Protein AF-M2P837-F1 (afdb_monomer)

Radius of gyration: 33.9 Å; Cα contacts (8 Å, |Δi|>4): 375; chains: 1; bounding box: 44×37×122 Å

pLDDT: mean 87.82, std 11.4, range [35.84, 97.88]

Foldseek 3Di:
DDPDDDPVRVVVVVVVVVVVVVVVVVVPPPPPPPDPPDFDKDKFFPFFFDFFWKDKDKDFPVRFDPDWDKDKDKDAAQHAGPRDGANHIDIAIDTDGRHHFDQPQDFPNHGFGMKMKMKTKIFIFMWMAGPVVRDIGTDTPPIHIDMDIWGWDADPVRQWIWTQAPVHNHIDIDGPVLVNVLSGDPVSVCVPRVD

Solvent-accessible surface area (backbone atoms only — not comparable to full-atom values): 11082 Å² total; per-residue (Å²): 135,85,82,76,75,52,75,68,57,52,52,50,53,52,54,50,50,52,54,49,51,54,52,52,51,61,70,66,53,73,81,76,71,75,77,77,74,77,82,52,73,44,81,44,84,75,42,76,73,35,80,65,50,32,39,57,51,81,27,29,77,89,72,36,36,92,56,76,40,80,46,73,53,73,46,51,52,64,41,75,45,100,89,41,54,28,64,54,65,46,77,47,72,32,79,44,62,56,51,40,48,53,90,83,45,60,48,91,90,36,70,26,62,28,18,37,38,28,34,36,33,32,22,25,37,30,39,41,29,36,68,85,81,66,48,76,39,36,47,74,42,85,64,44,58,48,73,46,82,44,48,23,36,66,43,98,84,61,56,33,29,42,31,58,40,67,82,42,94,52,69,42,83,42,48,34,68,56,51,64,48,21,29,38,32,60,68,49,28,44,76,72,49,50,110

Nearest PDB structures (foldseek):
  4ce4-assembly1_i  TM=2.161E-01  e=2.940E+00  Sus scrofa domesticus
  6vfe-assembly1_C  TM=1.550E-01  e=5.007E+00  Homo sapiens
  7o9m-assembly1_d  TM=2.121E-01  e=8.529E+00  Homo sapiens
  7ods-assembly1_d  TM=1.796E-01  e=7.668E+00  Homo sapiens

Structure (mmCIF, N/CA/C/O backbone):
data_AF-M2P837-F1
#
_entry.id   AF-M2P837-F1
#
loop_
_atom_site.group_PDB
_atom_site.id
_atom_site.type_symbol
_atom_site.label_atom_id
_atom_site.label_alt_id
_atom_site.label_comp_id
_atom_site.label_asym_id
_atom_site.label_entity_id
_atom_site.label_seq_id
_atom_site.pdbx_PDB_ins_code
_atom_site.Cartn_x
_atom_site.Cartn_y
_atom_site.Cartn_z
_atom_site.occupancy
_atom_site.B_iso_or_equiv
_atom_site.auth_seq_id
_atom_site.auth_comp_id
_atom_site.auth_asym_id
_atom_site.auth_atom_id
_atom_site.pdbx_PDB_model_num
ATOM 1 N N . MET A 1 1 ? 1.473 16.848 94.994 1.00 35.84 1 MET A N 1
ATOM 2 C CA . MET A 1 1 ? 0.466 17.909 94.777 1.00 35.84 1 MET A CA 1
ATOM 3 C C . MET A 1 1 ? -0.361 17.507 93.559 1.00 35.84 1 MET A C 1
ATOM 5 O O . MET A 1 1 ? 0.135 17.606 92.448 1.00 35.84 1 MET A O 1
ATOM 9 N N . ASN A 1 2 ? -1.553 16.931 93.755 1.00 45.62 2 ASN A N 1
ATOM 10 C CA . ASN A 1 2 ? -2.394 16.460 92.646 1.00 45.62 2 ASN A CA 1
ATOM 11 C C . ASN A 1 2 ? -3.159 17.649 92.058 1.00 45.62 2 ASN A C 1
ATOM 13 O O . ASN A 1 2 ? -4.152 18.092 92.633 1.00 45.62 2 ASN A O 1
ATOM 17 N N . MET A 1 3 ? -2.685 18.184 90.931 1.00 52.88 3 MET A N 1
ATOM 18 C CA . MET A 1 3 ? -3.432 19.170 90.149 1.00 52.88 3 MET A CA 1
ATOM 19 C C . MET A 1 3 ? -4.714 18.514 89.625 1.00 52.88 3 MET A C 1
ATOM 21 O O . MET A 1 3 ? -4.680 17.700 88.706 1.00 52.88 3 MET A O 1
ATOM 25 N N . LYS A 1 4 ? -5.860 18.846 90.227 1.00 60.66 4 LYS A N 1
ATOM 26 C CA . LYS A 1 4 ? -7.172 18.466 89.696 1.00 60.66 4 LYS A CA 1
ATOM 27 C C . LYS A 1 4 ? -7.480 19.370 88.505 1.00 60.66 4 LYS A C 1
ATOM 29 O O . LYS A 1 4 ? -7.624 20.579 88.676 1.00 60.66 4 LYS A O 1
ATOM 34 N N . LEU A 1 5 ? -7.577 18.792 87.309 1.00 60.50 5 LEU A N 1
ATOM 35 C CA . LEU A 1 5 ? -8.045 19.524 86.135 1.00 60.50 5 LEU A CA 1
ATOM 36 C C . LEU A 1 5 ? -9.464 20.052 86.377 1.00 60.50 5 LEU A C 1
ATOM 38 O O . LEU A 1 5 ? -10.336 19.342 86.882 1.00 60.50 5 LEU A O 1
ATOM 42 N N . THR A 1 6 ? -9.708 21.303 85.993 1.00 74.19 6 THR A N 1
ATOM 43 C CA . THR A 1 6 ? -11.057 21.871 85.986 1.00 74.19 6 THR A CA 1
ATOM 44 C C . THR A 1 6 ? -11.933 21.104 84.996 1.00 74.19 6 THR A C 1
ATOM 46 O O . THR A 1 6 ? -11.481 20.702 83.927 1.00 74.19 6 THR A O 1
ATOM 49 N N . ARG A 1 7 ? -13.222 20.926 85.319 1.00 70.19 7 ARG A N 1
ATOM 50 C CA . ARG A 1 7 ? -14.183 20.151 84.506 1.00 70.19 7 ARG A CA 1
ATOM 51 C C . ARG A 1 7 ? -14.193 20.563 83.025 1.00 70.19 7 ARG A C 1
ATOM 53 O O . ARG A 1 7 ? -14.345 19.716 82.155 1.00 70.19 7 ARG A O 1
ATOM 60 N N . LYS A 1 8 ? -13.973 21.853 82.743 1.00 74.94 8 LYS A N 1
ATOM 61 C CA . LYS A 1 8 ? -13.850 22.399 81.382 1.00 74.94 8 LYS A CA 1
ATOM 62 C C . LYS A 1 8 ? -12.574 21.930 80.670 1.00 74.94 8 LYS A C 1
ATOM 64 O O . LYS A 1 8 ? -12.647 21.578 79.500 1.00 74.94 8 LYS A O 1
ATOM 69 N N . ALA A 1 9 ? -11.442 21.872 81.371 1.00 77.00 9 ALA A N 1
ATOM 70 C CA . ALA A 1 9 ? -10.176 21.381 80.829 1.00 77.00 9 ALA A CA 1
ATOM 71 C C . ALA A 1 9 ? -10.227 19.873 80.528 1.00 77.00 9 ALA A C 1
ATOM 73 O O . ALA A 1 9 ? -9.724 19.440 79.494 1.00 77.00 9 ALA A O 1
ATOM 74 N N . SER A 1 10 ? -10.897 19.081 81.373 1.00 76.31 10 SER A N 1
ATOM 75 C CA . SER A 1 10 ? -11.079 17.641 81.133 1.00 76.31 10 SER A CA 1
ATOM 76 C C . SER A 1 10 ? -11.934 17.356 79.894 1.00 76.31 10 SER A C 1
ATOM 78 O O . SER A 1 10 ? -11.610 16.461 79.119 1.00 76.31 10 SER A O 1
ATOM 80 N N . VAL A 1 11 ? -12.999 18.137 79.672 1.00 82.94 11 VAL A N 1
ATOM 81 C CA . VAL A 1 11 ? -13.842 18.018 78.467 1.00 82.94 11 VAL A CA 1
ATOM 82 C C . VAL A 1 11 ? -13.061 18.407 77.210 1.00 82.94 11 VAL A C 1
ATOM 84 O O . VAL A 1 11 ? -13.156 17.726 76.194 1.00 82.94 11 VAL A O 1
ATOM 87 N N . LEU A 1 12 ? -12.242 19.458 77.287 1.00 84.62 12 LEU A N 1
ATOM 88 C CA . LEU A 1 12 ? -11.419 19.920 76.166 1.00 84.62 12 LEU A CA 1
ATOM 89 C C . LEU A 1 12 ? -10.376 18.875 75.744 1.00 84.62 12 LEU A C 1
ATOM 91 O O . LEU A 1 12 ? -10.214 18.626 74.551 1.00 84.62 12 LEU A O 1
ATOM 95 N N . LEU A 1 13 ? -9.729 18.218 76.714 1.00 84.06 13 LEU A N 1
ATOM 96 C CA . LEU A 1 13 ? -8.815 17.103 76.449 1.00 84.06 13 LEU A CA 1
ATOM 97 C C . LEU A 1 13 ? -9.526 15.885 75.855 1.00 84.06 13 LEU A C 1
ATOM 99 O O . LEU A 1 13 ? -8.988 15.221 74.978 1.00 84.06 13 LEU A O 1
ATOM 103 N N . PHE A 1 14 ? -10.744 15.585 76.301 1.00 85.56 14 PHE A N 1
ATOM 104 C CA . PHE A 1 14 ? -11.498 14.468 75.739 1.00 85.56 14 PHE A CA 1
ATOM 105 C C . PHE A 1 14 ? -11.880 14.724 74.272 1.00 85.56 14 PHE A C 1
ATOM 107 O O . PHE A 1 14 ? -11.690 13.858 73.418 1.00 85.56 14 PHE A O 1
ATOM 114 N N . CYS A 1 15 ? -12.329 15.941 73.951 1.00 86.44 15 CYS A N 1
ATOM 115 C CA . CYS A 1 15 ? -12.613 16.337 72.572 1.00 86.44 15 CYS A CA 1
ATOM 116 C C . CYS A 1 15 ? -11.358 16.315 71.688 1.00 86.44 15 CYS A C 1
ATOM 118 O O . CYS A 1 15 ? -11.435 15.869 70.545 1.00 86.44 15 CYS A O 1
ATOM 120 N N . SER A 1 16 ? -10.201 16.755 72.197 1.00 84.12 16 SER A N 1
ATOM 121 C CA . SER A 1 16 ? -8.962 16.742 71.411 1.00 84.12 16 SER A CA 1
ATOM 122 C C . SER A 1 16 ? -8.485 15.322 71.103 1.00 84.12 16 SER A C 1
ATOM 124 O O . SER A 1 16 ? -8.044 15.065 69.984 1.00 84.12 16 SER A O 1
ATOM 126 N N . VAL A 1 17 ? -8.648 14.381 72.039 1.00 90.50 17 VAL A N 1
ATOM 127 C CA . VAL A 1 17 ? -8.353 12.958 71.811 1.00 90.50 17 VAL A CA 1
ATOM 128 C C . VAL A 1 17 ? -9.264 12.372 70.732 1.00 90.50 17 VAL A C 1
ATOM 130 O O . VAL A 1 17 ? -8.773 11.684 69.841 1.00 90.50 17 VAL A O 1
ATOM 133 N N . ILE A 1 18 ? -10.564 12.682 70.745 1.00 90.50 18 ILE A N 1
ATOM 134 C CA . ILE A 1 18 ? -11.496 12.212 69.705 1.00 90.50 18 ILE A CA 1
ATOM 135 C C . ILE A 1 18 ? -11.084 12.733 68.325 1.00 90.50 18 ILE A C 1
ATOM 137 O O . ILE A 1 18 ? -11.014 11.958 67.372 1.00 90.50 18 ILE A O 1
ATOM 141 N N . VAL A 1 19 ? -10.765 14.025 68.211 1.00 90.00 19 VAL A N 1
ATOM 142 C CA . VAL A 1 19 ? -10.313 14.622 66.943 1.00 90.00 19 VAL A CA 1
ATOM 143 C C . VAL A 1 19 ? -9.029 13.952 66.451 1.00 90.00 19 VAL A C 1
ATOM 145 O O . VAL A 1 19 ? -8.917 13.635 65.267 1.00 90.00 19 VAL A O 1
ATOM 148 N N . LEU A 1 20 ? -8.089 13.672 67.356 1.00 90.62 20 LEU A N 1
ATOM 149 C CA . LEU A 1 20 ? -6.848 12.978 67.023 1.00 90.62 20 LEU A CA 1
ATOM 150 C C . LEU A 1 20 ? -7.120 11.567 66.478 1.00 90.62 20 LEU A C 1
ATOM 152 O O . LEU A 1 20 ? -6.554 11.184 65.458 1.00 90.62 20 LEU A O 1
ATOM 156 N N . VAL A 1 21 ? -8.024 10.815 67.113 1.00 88.81 21 VAL A N 1
ATOM 157 C CA . VAL A 1 21 ? -8.409 9.464 66.675 1.00 88.81 21 VAL A CA 1
ATOM 158 C C . VAL A 1 21 ? -9.058 9.494 65.292 1.00 88.81 21 VAL A C 1
ATOM 160 O O . VAL A 1 21 ? -8.728 8.657 64.453 1.00 88.81 21 VAL A O 1
ATOM 163 N N . VAL A 1 22 ? -9.928 10.468 65.010 1.00 88.31 22 VAL A N 1
ATOM 164 C CA . VAL A 1 22 ? -10.564 10.617 63.689 1.00 88.31 22 VAL A CA 1
ATOM 165 C C . VAL A 1 22 ? -9.529 10.941 62.609 1.00 88.31 22 VAL A C 1
ATOM 167 O O . VAL A 1 22 ? -9.553 10.331 61.541 1.00 88.31 22 VAL A O 1
ATOM 170 N N . LEU A 1 23 ? -8.584 11.842 62.891 1.00 87.06 23 LEU A N 1
ATOM 171 C CA . LEU A 1 23 ? -7.512 12.202 61.957 1.00 87.06 23 LEU A CA 1
ATOM 172 C C . LEU A 1 23 ? -6.579 11.022 61.667 1.00 87.06 23 LEU A C 1
ATOM 174 O O . LEU A 1 23 ? -6.267 10.758 60.508 1.00 87.06 23 LEU A O 1
ATOM 178 N N . ILE A 1 24 ? -6.169 10.294 62.708 1.00 86.94 24 ILE A N 1
ATOM 179 C CA . ILE A 1 24 ? -5.320 9.105 62.577 1.00 86.94 24 ILE A CA 1
ATOM 180 C C . ILE A 1 24 ? -6.055 8.019 61.786 1.00 86.94 24 ILE A C 1
ATOM 182 O O . ILE A 1 24 ? -5.476 7.434 60.877 1.00 86.94 24 ILE A O 1
ATOM 186 N N . SER A 1 25 ? -7.341 7.797 62.070 1.00 84.38 25 SER A N 1
ATOM 187 C CA . SER A 1 25 ? -8.161 6.826 61.339 1.00 84.38 25 SER A CA 1
ATOM 188 C C . SER A 1 25 ? -8.284 7.201 59.863 1.00 84.38 25 SER A C 1
ATOM 190 O O . SER A 1 25 ? -8.089 6.350 59.006 1.00 84.38 25 SER A O 1
ATOM 192 N N . TYR A 1 26 ? -8.526 8.476 59.546 1.00 83.50 26 TYR A N 1
ATOM 193 C CA . TYR A 1 26 ? -8.597 8.954 58.163 1.00 83.50 26 TYR A CA 1
ATOM 194 C C . TYR A 1 26 ? -7.265 8.804 57.411 1.00 83.50 26 TYR A C 1
ATOM 196 O O . TYR A 1 26 ? -7.257 8.426 56.242 1.00 83.50 26 TYR A O 1
ATOM 204 N N . LEU A 1 27 ? -6.138 9.062 58.082 1.00 80.94 27 LEU A N 1
ATOM 205 C CA . LEU A 1 27 ? -4.795 8.895 57.518 1.00 80.94 27 LEU A CA 1
ATOM 206 C C . LEU A 1 27 ? -4.396 7.424 57.330 1.00 80.94 27 LEU A C 1
ATOM 208 O O . LEU A 1 27 ? -3.628 7.119 56.420 1.00 80.94 27 LEU A O 1
ATOM 212 N N . LEU A 1 28 ? -4.898 6.529 58.184 1.00 80.44 28 LEU A N 1
ATOM 213 C CA . LEU A 1 28 ? -4.614 5.093 58.141 1.00 80.44 28 LEU A CA 1
ATOM 214 C C . LEU A 1 28 ? -5.536 4.314 57.201 1.00 80.44 28 LEU A C 1
ATOM 216 O O . LEU A 1 28 ? -5.216 3.166 56.902 1.00 80.44 28 LEU A O 1
ATOM 220 N N . ILE A 1 29 ? -6.649 4.893 56.731 1.00 78.69 29 ILE A N 1
ATOM 221 C CA . ILE A 1 29 ? -7.467 4.258 55.693 1.00 78.69 29 ILE A CA 1
ATOM 222 C C . ILE A 1 29 ? -6.607 4.177 54.425 1.00 78.69 29 ILE A C 1
ATOM 224 O O . ILE A 1 29 ? -6.286 5.214 53.831 1.00 78.69 29 ILE A O 1
ATOM 228 N N . PRO A 1 30 ? -6.210 2.967 53.989 1.00 69.94 30 PRO A N 1
ATOM 229 C CA . PRO A 1 30 ? -5.439 2.826 52.771 1.00 69.94 30 PRO A CA 1
ATOM 230 C C . PRO A 1 30 ? -6.282 3.369 51.621 1.00 69.94 30 PRO A C 1
ATOM 232 O O . PRO A 1 30 ? -7.450 3.010 51.462 1.00 69.94 30 PRO A O 1
ATOM 235 N N . LYS A 1 31 ? -5.694 4.254 50.811 1.00 67.88 31 LYS A N 1
ATOM 236 C CA . LYS A 1 31 ? -6.314 4.673 49.557 1.00 67.88 31 LYS A CA 1
ATOM 237 C C . LYS A 1 31 ? -6.424 3.429 48.689 1.00 67.88 31 LYS A C 1
ATOM 239 O O . LYS A 1 31 ? -5.428 2.973 48.133 1.00 67.88 31 LYS A O 1
ATOM 244 N N . VAL A 1 32 ? -7.622 2.859 48.622 1.00 61.16 32 VAL A N 1
ATOM 245 C CA . VAL A 1 32 ? -7.921 1.768 47.705 1.00 61.16 32 VAL A CA 1
ATOM 246 C C . VAL A 1 32 ? -7.859 2.381 46.316 1.00 61.16 32 VAL A C 1
ATOM 248 O O . VAL A 1 32 ? -8.801 3.027 45.861 1.00 61.16 32 VAL A O 1
ATOM 251 N N . THR A 1 33 ? -6.701 2.273 45.672 1.00 62.19 33 THR A N 1
ATOM 252 C CA . THR A 1 33 ? -6.584 2.554 44.247 1.00 62.19 33 THR A CA 1
ATOM 253 C C . THR A 1 33 ? -7.519 1.556 43.577 1.00 62.19 33 THR A C 1
ATOM 255 O O . THR A 1 33 ? -7.291 0.357 43.749 1.00 62.19 33 THR A O 1
ATOM 258 N N . PRO A 1 34 ? -8.603 1.990 42.907 1.00 60.09 34 PRO A N 1
ATOM 259 C CA . PRO A 1 34 ? -9.492 1.045 42.257 1.00 60.09 34 PRO A CA 1
ATOM 260 C C . PRO A 1 34 ? -8.642 0.210 41.306 1.00 60.09 34 PRO A C 1
ATOM 262 O O . PRO A 1 34 ? -7.918 0.759 40.470 1.00 60.09 34 PRO A O 1
ATOM 265 N N . GLU A 1 35 ? -8.676 -1.107 41.498 1.00 56.88 35 GLU A N 1
ATOM 266 C CA . GLU A 1 35 ? -8.033 -2.050 40.597 1.00 56.88 35 GLU A CA 1
ATOM 267 C C . GLU A 1 35 ? -8.504 -1.709 39.186 1.00 56.88 35 GLU A C 1
ATOM 269 O O . GLU A 1 35 ? -9.705 -1.668 38.898 1.00 56.88 35 GLU A O 1
ATOM 274 N N . LYS A 1 36 ? -7.553 -1.360 38.320 1.00 55.44 36 LYS A N 1
ATOM 275 C CA . LYS A 1 36 ? -7.838 -1.010 36.935 1.00 55.44 36 LYS A CA 1
ATOM 276 C C . LYS A 1 36 ? -8.349 -2.289 36.277 1.00 55.44 36 LYS A C 1
ATOM 278 O O . LYS A 1 36 ? -7.545 -3.135 35.900 1.00 55.44 36 LYS A O 1
ATOM 283 N N . LYS A 1 37 ? -9.672 -2.460 36.188 1.00 62.16 37 LYS A N 1
ATOM 284 C CA . LYS A 1 37 ? -10.263 -3.567 35.433 1.00 62.16 37 LYS A CA 1
ATOM 285 C C . LYS A 1 37 ? -9.669 -3.533 34.028 1.00 62.16 37 LYS A C 1
ATOM 287 O O . LYS A 1 37 ? -9.778 -2.524 33.329 1.00 62.16 37 LYS A O 1
ATOM 292 N N . THR A 1 38 ? -8.981 -4.601 33.648 1.00 67.50 38 THR A N 1
ATOM 293 C CA . THR A 1 38 ? -8.500 -4.796 32.285 1.00 67.50 38 THR A CA 1
ATOM 294 C C . THR A 1 38 ? -9.733 -4.921 31.402 1.00 67.50 38 THR A C 1
ATOM 296 O O . THR A 1 38 ? -10.510 -5.856 31.576 1.00 67.50 38 THR A O 1
ATOM 299 N N . ALA A 1 39 ? -9.944 -3.953 30.510 1.00 77.44 39 ALA A N 1
ATOM 300 C CA . ALA A 1 39 ? -11.071 -3.988 29.588 1.00 77.44 39 ALA A CA 1
ATOM 301 C C . ALA A 1 39 ? -11.001 -5.267 28.742 1.00 77.44 39 ALA A C 1
ATOM 303 O O . ALA A 1 39 ? -9.947 -5.594 28.186 1.00 77.44 39 ALA A O 1
ATOM 304 N N . GLU A 1 40 ? -12.113 -5.993 28.659 1.00 89.19 40 GLU A N 1
ATOM 305 C CA . GLU A 1 40 ? -12.209 -7.163 27.794 1.00 89.19 40 GLU A CA 1
ATOM 306 C C . GLU A 1 40 ? -12.585 -6.748 26.372 1.00 89.19 40 GLU A C 1
ATOM 308 O O . GLU A 1 40 ? -13.505 -5.957 26.155 1.00 89.19 40 GLU A O 1
ATOM 313 N N . TYR A 1 41 ? -11.926 -7.350 25.384 1.00 92.44 41 TYR A N 1
ATOM 314 C CA . TYR A 1 41 ? -12.181 -7.084 23.970 1.00 92.44 41 TYR A CA 1
ATOM 315 C C . TYR A 1 41 ? -12.619 -8.353 23.239 1.00 92.44 41 TYR A C 1
ATOM 317 O O . TYR A 1 41 ? -12.170 -9.459 23.545 1.00 92.44 41 TYR A O 1
ATOM 325 N N . GLN A 1 42 ? -13.513 -8.185 22.269 1.00 94.88 42 GLN A N 1
ATOM 326 C CA . GLN A 1 42 ? -13.888 -9.197 21.286 1.00 94.88 42 GLN A CA 1
ATOM 327 C C . GLN A 1 42 ? -13.358 -8.776 19.914 1.00 94.88 42 GLN A C 1
ATOM 329 O O . GLN A 1 42 ? -13.479 -7.613 19.537 1.00 94.88 42 GLN A O 1
ATOM 334 N N . TYR A 1 43 ? -12.815 -9.734 19.169 1.00 96.12 43 TYR A N 1
ATOM 335 C CA . TYR A 1 43 ? -12.226 -9.523 17.852 1.00 96.12 43 TYR A CA 1
ATOM 336 C C . TYR A 1 43 ? -13.044 -10.280 16.808 1.00 96.12 43 TYR A C 1
ATOM 338 O O . TYR A 1 43 ? -13.361 -11.453 16.997 1.00 96.12 43 TYR A O 1
ATOM 346 N N . GLU A 1 44 ? -13.389 -9.607 15.720 1.00 96.81 44 GLU A N 1
ATOM 347 C CA . GLU A 1 44 ? -14.089 -10.181 14.575 1.00 96.81 44 GLU A CA 1
ATOM 348 C C . GLU A 1 44 ? -13.280 -9.890 13.309 1.00 96.81 44 GLU A C 1
ATOM 350 O O . GLU A 1 44 ? -12.968 -8.736 13.013 1.00 96.81 44 GLU A O 1
ATOM 355 N N . MET A 1 45 ? -12.925 -10.944 12.576 1.00 96.94 45 MET A N 1
ATOM 356 C CA . MET A 1 45 ? -12.250 -10.834 11.286 1.00 96.94 45 MET A CA 1
ATOM 357 C C . MET A 1 45 ? -13.271 -10.421 10.227 1.00 96.94 45 MET A C 1
ATOM 359 O O . MET A 1 45 ? -14.207 -11.171 9.962 1.00 96.94 45 MET A O 1
ATOM 363 N N . LEU A 1 46 ? -13.103 -9.241 9.629 1.00 97.06 46 LEU A N 1
ATOM 364 C CA . LEU A 1 46 ? -13.978 -8.780 8.549 1.00 97.06 46 LEU A CA 1
ATOM 365 C C . LEU A 1 46 ? -13.419 -9.209 7.194 1.00 97.06 46 LEU A C 1
ATOM 367 O O . LEU A 1 46 ? -14.147 -9.739 6.357 1.00 97.06 46 LEU A O 1
ATOM 371 N N . LEU A 1 47 ? -12.123 -8.973 6.978 1.00 96.50 47 LEU A N 1
ATOM 372 C CA . LEU A 1 47 ? -11.414 -9.310 5.747 1.00 96.50 47 LEU A CA 1
ATOM 373 C C . LEU A 1 47 ? -9.995 -9.754 6.084 1.00 96.50 47 LEU A C 1
ATOM 375 O O . LEU A 1 47 ? -9.277 -9.042 6.778 1.00 96.50 47 LEU A O 1
ATOM 379 N N . GLU A 1 48 ? -9.585 -10.898 5.553 1.00 96.19 48 GLU A N 1
ATOM 38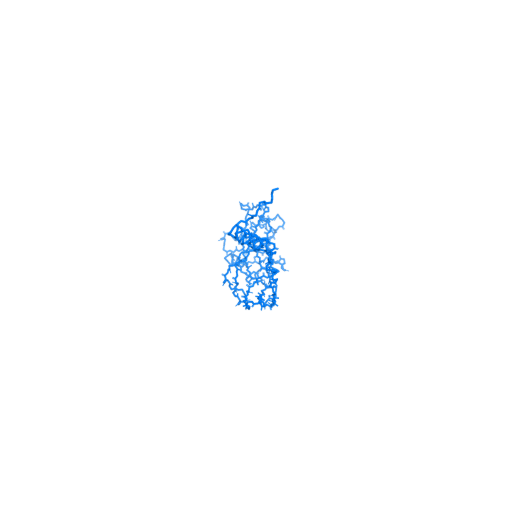0 C CA . GLU A 1 48 ? -8.267 -11.482 5.800 1.00 96.19 48 GLU A CA 1
ATOM 381 C C . GLU A 1 48 ? -7.289 -11.139 4.667 1.00 96.19 48 GLU A C 1
ATOM 383 O O . GLU A 1 48 ? -7.639 -11.227 3.486 1.00 96.19 48 GLU A O 1
ATOM 388 N N . ASN A 1 49 ? -6.063 -10.758 5.035 1.00 94.69 49 ASN A N 1
ATOM 389 C CA . ASN A 1 49 ? -4.909 -10.547 4.160 1.00 94.69 49 ASN A C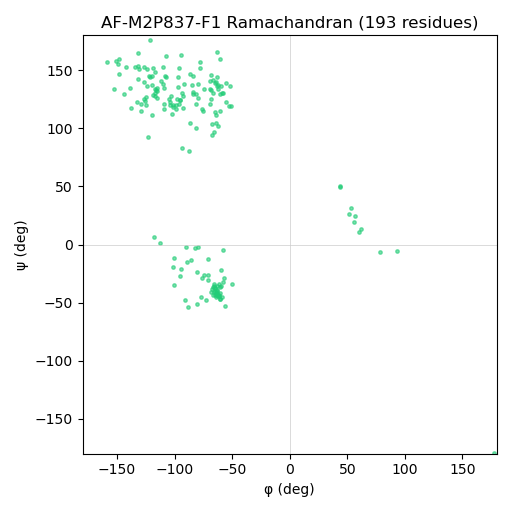A 1
ATOM 390 C C . ASN A 1 49 ? -5.225 -9.775 2.862 1.00 94.69 49 ASN A C 1
ATOM 392 O O . ASN A 1 49 ? -4.880 -10.183 1.748 1.00 94.69 49 ASN A O 1
ATOM 396 N N . MET A 1 50 ? -5.917 -8.648 3.002 1.00 94.12 50 MET A N 1
ATOM 397 C CA . MET A 1 50 ? -6.357 -7.821 1.887 1.00 94.12 50 MET A CA 1
ATOM 398 C C . MET A 1 50 ? -5.255 -6.864 1.425 1.00 94.12 50 MET A C 1
ATOM 400 O O . MET A 1 50 ? -4.541 -6.278 2.233 1.00 94.12 50 MET A O 1
ATOM 404 N N . ASP A 1 51 ? -5.191 -6.615 0.116 1.00 94.50 51 ASP A N 1
ATOM 405 C CA . ASP A 1 51 ? -4.501 -5.465 -0.469 1.00 94.50 51 ASP A CA 1
ATOM 406 C C . ASP A 1 51 ? -5.221 -4.158 -0.093 1.00 94.50 51 ASP A C 1
ATOM 408 O O . ASP A 1 51 ? -6.255 -3.819 -0.667 1.00 94.50 51 ASP A O 1
ATOM 412 N N . ILE A 1 52 ? -4.671 -3.409 0.858 1.00 94.56 52 ILE A N 1
ATOM 413 C CA . ILE A 1 52 ? -5.333 -2.236 1.439 1.00 94.56 52 ILE A CA 1
ATOM 414 C C . ILE A 1 52 ? -5.024 -0.968 0.644 1.00 94.56 52 ILE A C 1
ATOM 416 O O . ILE A 1 52 ? -5.924 -0.235 0.242 1.00 94.56 52 ILE A O 1
ATOM 420 N N . LYS A 1 53 ? -3.736 -0.674 0.444 1.00 94.44 53 LYS A N 1
ATOM 421 C CA . LYS A 1 53 ? -3.299 0.597 -0.144 1.00 94.44 53 LYS A CA 1
ATOM 422 C C . LYS A 1 53 ? -1.974 0.435 -0.856 1.00 94.44 53 LYS A C 1
ATOM 424 O O . LYS A 1 53 ? -1.036 -0.140 -0.307 1.00 94.44 53 LYS A O 1
ATOM 429 N N . ALA A 1 54 ? -1.886 0.977 -2.064 1.00 93.62 54 ALA A N 1
ATOM 430 C CA . ALA A 1 54 ? -0.647 1.020 -2.818 1.00 93.62 54 ALA A CA 1
ATOM 431 C C . ALA A 1 54 ? -0.121 2.451 -2.911 1.00 93.62 54 ALA A C 1
ATOM 433 O O . ALA A 1 54 ? -0.863 3.430 -2.853 1.00 93.62 54 ALA A O 1
ATOM 434 N N . SER A 1 55 ? 1.190 2.561 -3.048 1.00 93.81 55 SER A N 1
ATOM 435 C CA . SER A 1 55 ? 1.878 3.814 -3.322 1.00 93.81 55 SER A CA 1
ATOM 436 C C . SER A 1 55 ? 3.153 3.509 -4.092 1.00 93.81 55 SER A C 1
ATOM 438 O O . SER A 1 55 ? 3.669 2.394 -4.039 1.00 93.81 55 SER A O 1
ATOM 440 N N . GLY A 1 56 ? 3.685 4.481 -4.820 1.00 91.25 56 GLY A N 1
ATOM 441 C CA . GLY A 1 56 ? 4.831 4.218 -5.672 1.00 91.25 56 GLY A CA 1
ATOM 442 C C . GLY A 1 56 ? 5.636 5.447 -6.029 1.00 91.25 56 GLY A C 1
ATOM 443 O O . GLY A 1 56 ? 5.134 6.574 -6.024 1.00 91.25 56 GLY A O 1
ATOM 444 N N . GLU A 1 57 ? 6.890 5.184 -6.369 1.00 92.69 57 GLU A N 1
ATOM 445 C CA . GLU A 1 57 ? 7.899 6.168 -6.739 1.00 92.69 57 GLU A CA 1
ATOM 446 C C . GLU A 1 57 ? 8.650 5.717 -7.991 1.00 92.69 57 GLU A C 1
ATOM 448 O O . GLU A 1 57 ? 8.760 4.523 -8.276 1.00 92.69 57 GLU A O 1
ATOM 453 N N . ILE A 1 58 ? 9.168 6.681 -8.750 1.00 93.25 58 ILE A N 1
ATOM 454 C CA . ILE A 1 58 ? 10.001 6.423 -9.925 1.00 93.25 58 ILE A CA 1
ATOM 455 C C . ILE A 1 58 ? 11.392 6.972 -9.656 1.00 93.25 58 ILE A C 1
ATOM 457 O O . ILE A 1 58 ? 11.565 8.148 -9.333 1.00 93.25 58 ILE A O 1
ATOM 461 N N . ILE A 1 59 ? 12.372 6.097 -9.824 1.00 92.50 59 ILE A N 1
ATOM 462 C CA . ILE A 1 59 ? 13.773 6.331 -9.528 1.00 92.50 59 ILE A CA 1
ATOM 463 C C . ILE A 1 59 ? 14.582 6.225 -10.820 1.00 92.50 59 ILE A C 1
ATOM 465 O O . ILE A 1 59 ? 14.418 5.305 -11.619 1.00 92.50 59 ILE A O 1
ATOM 469 N N . THR A 1 60 ? 15.467 7.183 -11.017 1.00 87.56 60 THR A N 1
ATOM 470 C CA . THR A 1 60 ? 16.469 7.288 -12.073 1.00 87.56 60 THR A CA 1
ATOM 471 C C . THR A 1 60 ? 17.851 7.365 -11.429 1.00 87.56 60 THR A C 1
ATOM 473 O O . THR A 1 60 ? 17.987 7.448 -10.208 1.00 87.56 60 THR A O 1
ATOM 476 N N . GLY A 1 61 ? 18.913 7.382 -12.238 1.00 83.38 61 GLY A N 1
ATOM 477 C CA . GLY A 1 61 ? 20.269 7.588 -11.718 1.00 83.38 61 GLY A CA 1
ATOM 478 C C . GLY A 1 61 ? 20.442 8.890 -10.919 1.00 83.38 61 GLY A C 1
ATOM 479 O O . GLY A 1 61 ? 21.256 8.925 -10.004 1.00 83.38 61 GLY A O 1
ATOM 480 N N . SER A 1 62 ? 19.664 9.938 -11.213 1.00 85.50 62 SER A N 1
ATOM 481 C CA . SER A 1 62 ? 19.810 11.256 -10.577 1.00 85.50 62 SER A CA 1
ATOM 482 C C . SER A 1 62 ? 19.160 11.377 -9.197 1.00 85.50 62 SER A C 1
ATOM 484 O O . SER A 1 62 ? 19.577 12.228 -8.416 1.00 85.50 62 SER A O 1
ATOM 486 N N . ASN A 1 63 ? 18.156 10.556 -8.879 1.00 87.31 63 ASN A N 1
ATOM 487 C CA . ASN A 1 63 ? 17.466 10.571 -7.582 1.00 87.31 63 ASN A CA 1
ATOM 488 C C . ASN A 1 63 ? 17.610 9.248 -6.805 1.00 87.31 63 ASN A C 1
ATOM 490 O O . ASN A 1 63 ? 16.998 9.082 -5.750 1.00 87.31 63 ASN A O 1
ATOM 494 N N . ALA A 1 64 ? 18.426 8.318 -7.305 1.00 87.25 64 ALA A N 1
ATOM 495 C CA . ALA A 1 64 ? 18.756 7.088 -6.607 1.00 87.25 64 ALA A CA 1
ATOM 496 C C . ALA A 1 64 ? 19.618 7.349 -5.369 1.00 87.25 64 ALA A C 1
ATOM 498 O O . ALA A 1 64 ? 20.501 8.206 -5.352 1.00 87.25 64 ALA A O 1
ATOM 499 N N . SER A 1 65 ? 19.401 6.541 -4.335 1.00 87.25 65 SER A N 1
ATOM 500 C CA . SER A 1 65 ? 20.167 6.597 -3.099 1.00 87.25 65 SER A CA 1
ATOM 501 C C . SER A 1 65 ? 20.477 5.195 -2.594 1.00 87.25 65 SER A C 1
ATOM 503 O O . SER A 1 65 ? 19.607 4.329 -2.516 1.00 87.25 65 SER A O 1
ATOM 505 N N . ALA A 1 66 ? 21.730 4.984 -2.194 1.00 86.94 66 ALA A N 1
ATOM 506 C CA . ALA A 1 66 ? 22.145 3.778 -1.484 1.00 86.94 66 ALA A CA 1
ATOM 507 C C . ALA A 1 66 ? 21.789 3.824 0.016 1.00 86.94 66 ALA A C 1
ATOM 509 O O . ALA A 1 66 ? 22.053 2.870 0.747 1.00 86.94 66 ALA A O 1
ATOM 510 N N . LYS A 1 67 ? 21.206 4.922 0.513 1.00 93.19 67 LYS A N 1
ATOM 511 C CA . LYS A 1 67 ? 20.804 5.032 1.920 1.00 93.19 67 LYS A CA 1
ATOM 512 C C . LYS A 1 67 ? 19.485 4.302 2.150 1.00 93.19 67 LYS A C 1
ATOM 514 O O . LYS A 1 67 ? 18.557 4.414 1.351 1.00 93.19 67 LYS A O 1
ATOM 519 N N . TYR A 1 68 ? 19.403 3.586 3.266 1.00 95.06 68 TYR A N 1
ATOM 520 C CA . TYR A 1 68 ? 18.132 3.063 3.749 1.00 95.06 68 TYR A CA 1
ATOM 521 C C . TYR A 1 68 ? 17.251 4.215 4.228 1.00 95.06 68 TYR A C 1
ATOM 523 O O . TYR A 1 68 ? 17.707 5.084 4.972 1.00 95.06 68 TYR A O 1
ATOM 531 N N . ILE A 1 69 ? 15.989 4.201 3.814 1.00 93.81 69 ILE A N 1
ATOM 532 C CA . ILE A 1 69 ? 14.968 5.155 4.238 1.00 93.81 69 ILE A CA 1
ATOM 533 C C . ILE A 1 69 ? 13.747 4.417 4.782 1.00 93.81 69 ILE A C 1
ATOM 535 O O . ILE A 1 69 ? 13.463 3.285 4.387 1.00 93.81 69 ILE A O 1
ATOM 539 N N . ALA A 1 70 ? 13.014 5.071 5.679 1.00 95.12 70 ALA A N 1
ATOM 540 C CA . ALA A 1 70 ? 11.729 4.593 6.168 1.00 95.12 70 ALA A CA 1
ATOM 541 C C . ALA A 1 70 ? 10.612 5.068 5.229 1.00 95.12 70 ALA A C 1
ATOM 543 O O . ALA A 1 70 ? 10.221 6.235 5.265 1.00 95.12 70 ALA A O 1
ATOM 544 N N . TYR A 1 71 ? 10.090 4.165 4.403 1.00 94.94 71 TYR A N 1
ATOM 545 C CA . TYR A 1 71 ? 8.906 4.413 3.591 1.00 94.94 71 TYR A CA 1
ATOM 546 C C . TYR A 1 71 ? 7.649 4.210 4.432 1.00 94.94 71 TYR A C 1
ATOM 548 O O . TYR A 1 71 ? 7.513 3.175 5.085 1.00 94.94 71 TYR A O 1
ATOM 556 N N . LYS A 1 72 ? 6.732 5.179 4.428 1.00 95.94 72 LYS A N 1
ATOM 557 C CA . LYS A 1 72 ? 5.521 5.146 5.255 1.00 95.94 72 LYS A CA 1
ATOM 558 C C . LYS A 1 72 ? 4.275 5.104 4.379 1.00 95.94 72 LYS A C 1
ATOM 560 O O . LYS A 1 72 ? 4.128 5.933 3.486 1.00 95.94 72 LYS A O 1
ATOM 565 N N . ILE A 1 73 ? 3.365 4.180 4.671 1.00 96.56 73 ILE A N 1
ATOM 566 C CA . ILE A 1 73 ? 2.001 4.187 4.141 1.00 96.56 73 ILE A CA 1
ATOM 567 C C . ILE A 1 73 ? 1.068 4.527 5.294 1.00 96.56 73 ILE A C 1
ATOM 569 O O . ILE A 1 73 ? 0.969 3.776 6.263 1.00 96.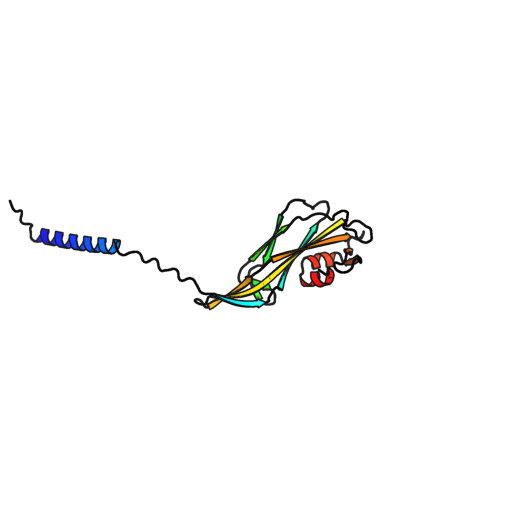56 73 ILE A O 1
ATOM 573 N N . THR A 1 74 ? 0.391 5.665 5.181 1.00 96.62 74 THR A N 1
ATOM 574 C CA . THR A 1 74 ? -0.619 6.100 6.145 1.00 96.62 74 THR A CA 1
ATOM 575 C C . THR A 1 74 ? -2.005 5.868 5.562 1.00 96.62 74 THR A C 1
ATOM 577 O O . THR A 1 74 ? -2.301 6.296 4.441 1.00 96.62 74 THR A O 1
ATOM 580 N N . VAL A 1 75 ? -2.848 5.190 6.333 1.00 96.62 75 VAL A N 1
ATOM 581 C CA . VAL A 1 75 ? -4.282 5.073 6.085 1.00 96.62 75 VAL A CA 1
ATOM 582 C C . VAL A 1 75 ? -4.986 5.998 7.061 1.00 96.62 75 VAL A C 1
ATOM 584 O O . VAL A 1 75 ? -4.815 5.872 8.275 1.00 96.62 75 VAL A O 1
ATOM 587 N N . SER A 1 76 ? -5.729 6.958 6.530 1.00 97.12 76 SER A N 1
ATOM 588 C CA . SER A 1 76 ? -6.380 7.983 7.338 1.00 97.12 76 SER A CA 1
ATOM 589 C C . SER A 1 76 ? -7.640 7.442 8.006 1.00 97.12 76 SER A C 1
ATOM 591 O O . SER A 1 76 ? -8.326 6.568 7.479 1.00 97.12 76 SER A O 1
ATOM 593 N N . GLN A 1 77 ? -7.993 8.007 9.158 1.00 97.31 77 GLN A N 1
ATOM 594 C CA . GLN A 1 77 ? -9.317 7.807 9.738 1.00 97.31 77 GLN A CA 1
ATOM 595 C C . GLN A 1 77 ? -10.417 8.126 8.710 1.00 97.31 77 GLN A C 1
ATOM 597 O O . GLN A 1 77 ? -10.354 9.129 8.000 1.00 97.31 77 GLN A O 1
ATOM 602 N N . GLY A 1 78 ? -11.433 7.267 8.643 1.00 96.69 78 GLY A N 1
ATOM 603 C CA . GLY A 1 78 ? -12.552 7.378 7.710 1.00 96.69 78 GLY A CA 1
ATOM 604 C C . GLY A 1 78 ? -12.248 6.917 6.281 1.00 96.69 78 GLY A C 1
ATOM 605 O O . GLY A 1 78 ? -13.182 6.842 5.481 1.00 96.69 78 GLY A O 1
ATOM 606 N N . GLU A 1 79 ? -10.994 6.584 5.956 1.00 96.00 79 GLU A N 1
ATOM 607 C CA . GLU A 1 79 ? -10.624 6.014 4.658 1.00 96.00 79 GLU A CA 1
ATOM 608 C C . GLU A 1 79 ? -11.306 4.649 4.470 1.00 96.00 79 GLU A C 1
ATOM 610 O O . GLU A 1 79 ? -11.385 3.843 5.403 1.00 96.00 79 GLU A O 1
ATOM 615 N N . LEU A 1 80 ? -11.851 4.423 3.271 1.00 93.50 80 LEU A N 1
ATOM 616 C CA . LEU A 1 80 ? -12.551 3.192 2.910 1.00 93.50 80 LEU A CA 1
ATOM 617 C C . LEU A 1 80 ? -11.554 2.116 2.472 1.00 93.50 80 LEU A C 1
ATOM 619 O O . LEU A 1 80 ? -10.752 2.345 1.571 1.00 93.50 80 LEU A O 1
ATOM 623 N N . MET A 1 81 ? -11.666 0.925 3.057 1.00 89.44 81 MET A N 1
ATOM 624 C CA . MET A 1 81 ? -10.851 -0.249 2.741 1.00 89.44 81 MET A CA 1
ATOM 625 C C . MET A 1 81 ? -11.747 -1.481 2.707 1.00 89.44 81 MET A C 1
ATOM 627 O O . MET A 1 81 ? -12.396 -1.802 3.702 1.00 89.44 81 MET A O 1
ATOM 631 N N . GLY A 1 82 ? -11.852 -2.140 1.553 1.00 82.56 82 GLY A N 1
ATOM 632 C CA . GLY A 1 82 ? -12.712 -3.322 1.417 1.00 82.56 82 GLY A CA 1
ATOM 633 C C . GLY A 1 82 ? -14.186 -3.086 1.785 1.00 82.56 82 GLY A C 1
ATOM 634 O O . GLY A 1 82 ? -14.870 -4.020 2.179 1.00 82.56 82 GLY A O 1
ATOM 635 N N . GLY A 1 83 ? -14.671 -1.841 1.702 1.00 91.69 83 GLY A N 1
ATOM 636 C CA . GLY A 1 83 ? -16.034 -1.456 2.093 1.00 91.69 83 GLY A CA 1
ATOM 637 C C . GLY A 1 83 ? -16.191 -0.955 3.535 1.00 91.69 83 GLY A C 1
ATOM 638 O O . GLY A 1 83 ? -17.257 -0.448 3.879 1.00 91.69 83 GLY A O 1
ATOM 639 N N . TYR A 1 84 ? -15.141 -1.009 4.357 1.00 94.94 84 TYR A N 1
ATOM 640 C CA . TYR A 1 84 ? -15.169 -0.576 5.756 1.00 94.94 84 TYR A CA 1
ATOM 641 C C . TYR A 1 84 ? -14.396 0.726 5.966 1.00 94.94 84 TYR A C 1
ATOM 643 O O . TYR A 1 84 ? -13.375 0.962 5.323 1.00 94.94 84 TYR A O 1
ATOM 651 N N . LYS A 1 85 ? -14.875 1.587 6.871 1.00 96.62 85 LYS A N 1
ATOM 652 C CA . LYS A 1 85 ? -14.202 2.847 7.222 1.00 96.62 85 LYS A CA 1
ATOM 653 C C . LYS A 1 85 ? -13.292 2.643 8.421 1.00 96.62 85 LYS A C 1
ATOM 655 O O . LYS A 1 85 ? -13.750 2.183 9.461 1.00 96.62 85 LYS A O 1
ATOM 660 N N . LEU A 1 86 ? -12.032 3.044 8.291 1.00 96.69 86 LEU A N 1
ATOM 661 C CA . LEU A 1 86 ? -11.061 2.930 9.373 1.00 96.69 86 LEU A CA 1
ATOM 662 C C . LEU A 1 86 ? -11.410 3.855 10.551 1.00 96.69 86 LEU A C 1
ATOM 664 O O . LEU A 1 86 ? -11.614 5.054 10.358 1.00 96.69 86 LEU A O 1
ATOM 668 N N . SER A 1 87 ? -11.424 3.332 11.778 1.00 97.12 87 SER A N 1
ATOM 669 C CA . SER A 1 87 ? -11.800 4.122 12.962 1.00 97.12 87 SER A CA 1
ATOM 670 C C . SER A 1 87 ? -10.728 5.119 13.404 1.00 97.12 87 SER A C 1
ATOM 672 O O . SER A 1 87 ? -11.060 6.144 13.992 1.00 97.12 87 SER A O 1
ATOM 674 N N . LYS A 1 88 ? -9.451 4.854 13.105 1.00 96.06 88 LYS A N 1
ATOM 675 C CA . LYS A 1 88 ? -8.316 5.708 13.488 1.00 96.06 88 LYS A CA 1
ATOM 676 C C . LYS A 1 88 ? -7.201 5.658 12.459 1.00 96.06 88 LYS A C 1
ATOM 678 O O . LYS A 1 88 ? -6.955 4.608 11.879 1.00 96.06 88 LYS A O 1
ATOM 683 N N . THR A 1 89 ? -6.491 6.766 12.275 1.00 97.50 89 THR A N 1
ATOM 684 C CA . THR A 1 89 ? -5.335 6.815 11.373 1.00 97.50 89 THR A CA 1
ATOM 685 C C . THR A 1 89 ? -4.268 5.808 11.803 1.00 97.50 89 THR A C 1
ATOM 687 O O . THR A 1 89 ? -3.859 5.791 12.962 1.00 97.50 89 THR A O 1
ATOM 690 N N . GLN A 1 90 ? -3.786 4.997 10.860 1.00 97.38 90 GLN A N 1
ATOM 691 C CA . GLN A 1 90 ? -2.730 4.009 11.085 1.00 97.38 90 GLN A CA 1
ATOM 692 C C . GLN A 1 90 ? -1.605 4.195 10.075 1.00 97.38 90 GLN A C 1
ATOM 694 O O . GLN A 1 90 ? -1.841 4.503 8.908 1.00 97.38 90 GLN A O 1
ATOM 699 N N . THR A 1 91 ? -0.362 4.052 10.535 1.00 97.62 91 THR A N 1
ATOM 700 C CA . THR A 1 91 ? 0.829 4.230 9.699 1.00 97.62 91 THR A CA 1
ATOM 701 C C . THR A 1 91 ? 1.700 2.991 9.758 1.00 97.62 91 THR A C 1
ATOM 703 O O . THR A 1 91 ? 2.117 2.568 10.832 1.00 97.62 91 THR A O 1
ATOM 706 N N . PHE A 1 92 ? 2.024 2.468 8.582 1.00 97.50 92 PHE A N 1
ATOM 707 C CA . PHE A 1 92 ? 2.855 1.288 8.394 1.00 97.50 92 PHE A CA 1
ATOM 708 C C . PHE A 1 92 ? 4.171 1.690 7.747 1.00 97.50 92 PHE A C 1
ATOM 710 O O . PHE A 1 92 ? 4.200 2.560 6.874 1.00 97.50 92 PHE A O 1
ATOM 717 N N . VAL A 1 93 ? 5.268 1.071 8.178 1.00 96.31 93 VAL A N 1
ATOM 718 C CA . VAL A 1 93 ? 6.619 1.478 7.783 1.00 96.31 93 VAL A CA 1
ATOM 719 C C . VAL A 1 93 ? 7.379 0.313 7.163 1.00 96.31 93 VAL A C 1
ATOM 721 O O . VAL A 1 93 ? 7.378 -0.795 7.695 1.00 96.31 93 VAL A O 1
ATOM 724 N N . LYS A 1 94 ? 8.084 0.580 6.061 1.00 96.06 94 LYS A N 1
ATOM 725 C CA . LYS A 1 94 ? 9.061 -0.327 5.457 1.00 96.06 94 LYS A CA 1
ATOM 726 C C . LYS A 1 94 ? 10.394 0.375 5.276 1.00 96.06 94 LYS A C 1
ATOM 728 O O . LYS A 1 94 ? 10.475 1.398 4.605 1.00 96.06 94 LYS A O 1
ATOM 733 N N . THR A 1 95 ? 11.454 -0.211 5.814 1.00 96.31 95 THR A N 1
ATOM 734 C CA . THR A 1 95 ? 12.818 0.243 5.534 1.00 96.31 95 THR A CA 1
ATOM 735 C C . THR A 1 95 ? 13.273 -0.298 4.178 1.00 96.31 95 THR A C 1
ATOM 737 O O . THR A 1 95 ? 13.191 -1.503 3.934 1.00 96.31 95 THR A O 1
ATOM 740 N N . VAL A 1 96 ? 13.724 0.580 3.281 1.00 94.81 96 VAL A N 1
ATOM 741 C CA . VAL A 1 96 ? 14.046 0.242 1.883 1.00 94.81 96 VAL A CA 1
ATOM 742 C C . VAL A 1 96 ? 15.168 1.126 1.332 1.00 94.81 96 VAL A C 1
ATOM 744 O O . VAL A 1 96 ? 15.373 2.241 1.804 1.00 94.81 96 VAL A O 1
ATOM 747 N N . GLN A 1 97 ? 15.887 0.632 0.323 1.00 94.69 97 GLN A N 1
ATOM 748 C CA . GLN A 1 97 ? 16.792 1.423 -0.515 1.00 94.69 97 GLN A CA 1
ATOM 749 C C . GLN A 1 97 ? 16.154 1.659 -1.887 1.00 94.69 97 GLN A C 1
ATOM 751 O O . GLN A 1 97 ? 15.779 0.710 -2.588 1.00 94.69 97 GLN A O 1
ATOM 756 N N . LEU A 1 98 ? 16.059 2.927 -2.275 1.00 93.06 98 LEU A N 1
ATOM 757 C CA . LEU A 1 98 ? 15.542 3.356 -3.570 1.00 93.06 98 LEU A CA 1
ATOM 758 C C . LEU A 1 98 ? 16.704 3.517 -4.552 1.00 93.06 98 LEU A C 1
ATOM 760 O O . LEU A 1 98 ? 17.268 4.596 -4.723 1.00 93.06 98 LEU A O 1
ATOM 764 N N . THR A 1 99 ? 17.109 2.405 -5.151 1.00 93.81 99 THR A N 1
ATOM 765 C CA . THR A 1 99 ? 18.267 2.313 -6.037 1.00 93.81 99 THR A CA 1
ATOM 766 C C . THR A 1 99 ? 17.858 2.420 -7.502 1.00 93.81 99 THR A C 1
ATOM 768 O O . THR A 1 99 ? 16.759 2.033 -7.904 1.00 93.81 99 THR A O 1
ATOM 771 N N . ALA A 1 100 ? 18.779 2.928 -8.320 1.00 92.12 100 ALA A N 1
ATOM 772 C CA . ALA A 1 100 ? 18.662 2.877 -9.771 1.00 92.12 100 ALA A CA 1
ATOM 773 C C . ALA A 1 100 ? 18.657 1.416 -10.270 1.00 92.12 100 ALA A C 1
ATOM 775 O O . ALA A 1 100 ? 19.032 0.499 -9.521 1.00 92.12 100 ALA A O 1
ATOM 776 N N . PRO A 1 101 ? 18.262 1.176 -11.534 1.00 90.12 101 PRO A N 1
ATOM 777 C CA . PRO A 1 101 ? 18.438 -0.130 -12.144 1.00 90.12 101 PRO A CA 1
ATOM 778 C C . PRO A 1 101 ? 19.896 -0.594 -12.102 1.00 90.12 101 PRO A C 1
ATOM 780 O O . PRO A 1 101 ? 20.825 0.179 -12.336 1.00 90.12 101 PRO A O 1
ATOM 783 N N . LYS A 1 102 ? 20.095 -1.875 -11.810 1.00 89.19 102 LYS A N 1
ATOM 784 C CA . LYS A 1 102 ? 21.398 -2.539 -11.855 1.00 89.19 102 LYS A CA 1
ATOM 785 C C . LYS A 1 102 ? 21.772 -2.858 -13.304 1.00 89.19 102 LYS A C 1
ATOM 787 O O . LYS A 1 1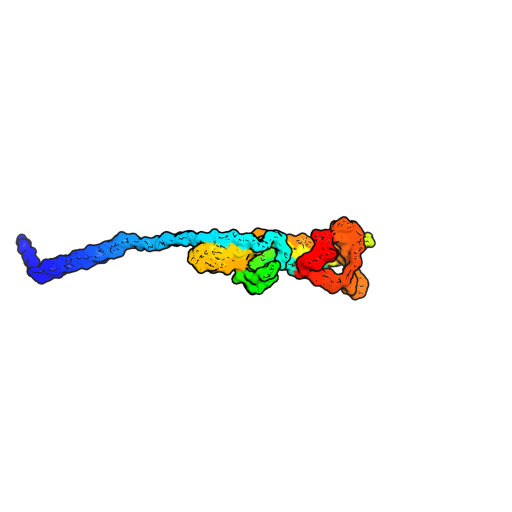02 ? 20.905 -3.049 -14.152 1.00 89.19 102 LYS A O 1
ATOM 792 N N . ASN A 1 103 ? 23.067 -3.015 -13.578 1.00 84.44 103 ASN A N 1
ATOM 793 C CA . ASN A 1 103 ? 23.571 -3.308 -14.929 1.00 84.44 103 ASN A CA 1
ATOM 794 C C . ASN A 1 103 ? 23.032 -4.619 -15.531 1.00 84.44 103 ASN A C 1
ATOM 796 O O . ASN A 1 103 ? 23.030 -4.779 -16.744 1.00 84.44 103 ASN A O 1
ATOM 800 N N . ASN A 1 104 ? 22.570 -5.557 -14.702 1.00 85.56 104 ASN A N 1
ATOM 801 C CA . ASN A 1 104 ? 21.981 -6.823 -15.141 1.00 85.56 104 ASN A CA 1
ATOM 802 C C . ASN A 1 104 ? 20.453 -6.763 -15.347 1.00 85.56 104 ASN A C 1
ATOM 804 O O . ASN A 1 104 ? 19.851 -7.757 -15.755 1.00 85.56 104 ASN A O 1
ATOM 808 N N . GLU A 1 105 ? 19.808 -5.627 -15.074 1.00 87.69 105 GLU A N 1
ATOM 809 C CA . GLU A 1 105 ? 18.368 -5.431 -15.267 1.00 87.69 105 GLU A CA 1
ATOM 810 C C . GLU A 1 105 ? 18.104 -4.960 -16.710 1.00 87.69 105 GLU A C 1
ATOM 812 O O . GLU A 1 105 ? 17.947 -3.773 -16.995 1.00 87.69 105 GLU A O 1
ATOM 817 N N . MET A 1 106 ? 18.098 -5.928 -17.634 1.00 87.69 106 MET A N 1
ATOM 818 C CA . MET A 1 106 ? 17.970 -5.710 -19.081 1.00 87.69 106 MET A CA 1
ATOM 819 C C . MET A 1 106 ? 16.531 -5.896 -19.588 1.00 87.69 106 MET A C 1
ATOM 821 O O . MET A 1 106 ? 15.816 -6.805 -19.154 1.00 87.69 106 MET A O 1
ATOM 825 N N . ILE A 1 107 ? 16.147 -5.079 -20.570 1.00 89.12 107 ILE A N 1
ATOM 826 C CA . ILE A 1 107 ? 14.864 -5.105 -21.283 1.00 89.12 107 ILE A CA 1
ATOM 827 C C . ILE A 1 107 ? 15.165 -5.111 -22.781 1.00 89.12 107 ILE A C 1
ATOM 829 O O . ILE A 1 107 ? 15.763 -4.165 -23.286 1.00 89.12 107 ILE A O 1
ATOM 833 N N . ASP A 1 108 ? 14.817 -6.199 -23.474 1.00 86.88 108 ASP A N 1
ATOM 834 C CA . ASP A 1 108 ? 15.164 -6.442 -24.887 1.00 86.88 108 ASP A CA 1
ATOM 835 C C . ASP A 1 108 ? 16.626 -6.091 -25.229 1.00 86.88 108 ASP A C 1
ATOM 837 O O . ASP A 1 108 ? 16.915 -5.349 -26.166 1.00 86.88 108 ASP A O 1
ATOM 841 N N . ASN A 1 109 ? 17.566 -6.610 -24.430 1.00 85.62 109 ASN A N 1
ATOM 842 C CA . ASN A 1 109 ? 19.014 -6.377 -24.556 1.00 85.62 109 ASN A CA 1
ATOM 843 C C . ASN A 1 109 ? 19.469 -4.917 -24.384 1.00 85.62 109 ASN A C 1
ATOM 845 O O . ASN A 1 109 ? 20.629 -4.603 -24.642 1.00 85.62 109 ASN A O 1
ATOM 849 N N . LYS A 1 110 ? 18.604 -4.031 -23.884 1.00 89.94 110 LYS A N 1
ATOM 850 C CA . LYS A 1 110 ? 18.965 -2.676 -23.456 1.00 89.94 110 LYS A CA 1
ATOM 851 C C . LYS A 1 110 ? 18.947 -2.580 -21.935 1.00 89.94 110 LYS A C 1
ATOM 853 O O . LYS A 1 110 ? 18.104 -3.191 -21.280 1.00 89.94 110 LYS A O 1
ATOM 858 N N . GLN A 1 111 ? 19.866 -1.808 -21.368 1.00 90.44 111 GLN A N 1
ATOM 859 C CA . GLN A 1 111 ? 19.890 -1.566 -19.928 1.00 90.44 111 GLN A CA 1
ATOM 860 C C . GLN A 1 111 ? 18.684 -0.717 -19.517 1.00 90.44 111 GLN A C 1
ATOM 862 O O . GLN A 1 111 ? 18.388 0.297 -20.154 1.00 90.44 111 GLN A O 1
ATOM 867 N N . ALA A 1 112 ? 17.989 -1.120 -18.451 1.00 92.69 112 ALA A N 1
ATOM 868 C CA . ALA A 1 112 ? 16.927 -0.307 -17.881 1.00 92.69 112 ALA A CA 1
ATOM 869 C C . ALA A 1 112 ? 17.481 1.032 -17.376 1.00 92.69 112 ALA A C 1
ATOM 871 O O . ALA A 1 112 ? 18.499 1.086 -16.689 1.00 92.69 112 ALA A O 1
ATOM 872 N N . THR A 1 113 ? 16.790 2.118 -17.707 1.00 92.31 113 THR A N 1
ATOM 873 C CA . THR A 1 113 ? 17.201 3.483 -17.341 1.00 92.31 113 THR A CA 1
ATOM 874 C C . THR A 1 113 ? 16.412 4.029 -16.156 1.00 92.31 113 THR A C 1
ATOM 876 O O . THR A 1 113 ? 16.863 4.957 -15.485 1.00 92.31 113 THR A O 1
ATOM 879 N N . HIS A 1 114 ? 15.249 3.438 -15.874 1.00 94.56 114 HIS A N 1
ATOM 880 C CA . HIS A 1 114 ? 14.354 3.837 -14.799 1.00 94.56 114 HIS A CA 1
ATOM 881 C C . HIS A 1 114 ? 13.943 2.623 -13.962 1.00 94.56 114 HIS A C 1
ATOM 883 O O . HIS A 1 114 ? 13.865 1.495 -14.452 1.00 94.56 114 HIS A O 1
ATOM 889 N N . MET A 1 115 ? 13.653 2.863 -12.689 1.00 93.50 115 MET A N 1
ATOM 890 C CA . MET A 1 115 ? 13.154 1.880 -11.738 1.00 93.50 115 MET A CA 1
ATOM 891 C C . MET A 1 115 ? 11.859 2.400 -11.126 1.00 93.50 115 MET A C 1
ATOM 893 O O . MET A 1 115 ? 11.850 3.445 -10.482 1.00 93.50 115 MET A O 1
ATOM 897 N N . ALA A 1 116 ? 10.760 1.677 -11.301 1.00 93.69 116 ALA A N 1
ATOM 898 C CA . ALA A 1 116 ? 9.525 1.970 -10.595 1.00 93.69 116 ALA A CA 1
ATOM 899 C C . ALA A 1 116 ? 9.437 1.105 -9.332 1.00 93.69 116 ALA A C 1
ATOM 901 O O . ALA A 1 116 ? 9.524 -0.122 -9.389 1.00 93.69 116 ALA A O 1
ATOM 902 N N . TYR A 1 117 ? 9.263 1.761 -8.191 1.00 93.50 117 TYR A N 1
ATOM 903 C CA . TYR A 1 117 ? 8.993 1.130 -6.910 1.00 93.50 117 TYR A CA 1
ATOM 904 C C . TYR A 1 117 ? 7.492 1.164 -6.654 1.00 93.50 117 TYR A C 1
ATOM 906 O O . TYR A 1 117 ? 6.881 2.230 -6.672 1.00 93.50 117 TYR A O 1
ATOM 914 N N . SER A 1 118 ? 6.903 -0.002 -6.406 1.00 93.62 118 SER A N 1
ATOM 915 C CA . SER A 1 118 ? 5.497 -0.124 -6.021 1.00 93.62 118 SER A CA 1
ATOM 916 C C . SER A 1 118 ? 5.401 -0.785 -4.657 1.00 93.62 118 SER A C 1
ATOM 918 O O . SER A 1 118 ? 5.720 -1.968 -4.516 1.00 93.62 118 SER A O 1
ATOM 920 N N . PHE A 1 119 ? 4.976 -0.004 -3.673 1.00 95.19 119 PHE A N 1
ATOM 921 C CA . PHE A 1 119 ? 4.711 -0.415 -2.306 1.00 95.19 119 PHE A CA 1
ATOM 922 C C . PHE A 1 119 ? 3.247 -0.807 -2.162 1.00 95.19 119 PHE A C 1
ATOM 924 O O . PHE A 1 119 ? 2.364 -0.121 -2.676 1.00 95.19 119 PHE A O 1
ATOM 931 N N . LEU A 1 120 ? 2.994 -1.892 -1.441 1.00 95.25 120 LEU A N 1
ATOM 932 C CA . LEU A 1 120 ? 1.652 -2.370 -1.144 1.00 95.25 120 LEU A CA 1
ATOM 933 C C . LEU A 1 120 ? 1.553 -2.691 0.342 1.00 95.25 120 LEU A C 1
ATOM 935 O O . LEU A 1 120 ? 2.318 -3.511 0.851 1.00 95.25 120 LEU A O 1
ATOM 939 N N . LEU A 1 121 ? 0.597 -2.046 1.002 1.00 96.75 121 LEU A N 1
ATOM 940 C CA . LEU A 1 121 ? 0.120 -2.419 2.322 1.00 96.75 121 LEU A CA 1
ATOM 941 C C . LEU A 1 121 ? -0.883 -3.564 2.179 1.00 96.75 121 LEU A C 1
ATOM 943 O O . LEU A 1 121 ? -1.913 -3.393 1.524 1.00 96.75 121 LEU A O 1
ATOM 947 N N . THR A 1 122 ? -0.582 -4.692 2.810 1.00 96.75 122 THR A N 1
ATOM 948 C CA . THR A 1 122 ? -1.503 -5.818 2.997 1.00 96.75 122 THR A CA 1
ATOM 949 C C . THR A 1 122 ? -1.767 -6.027 4.479 1.00 96.75 122 THR A C 1
ATOM 951 O O . THR A 1 122 ? -0.872 -5.777 5.285 1.00 96.75 122 THR A O 1
ATOM 954 N N . GLY A 1 123 ? -2.952 -6.493 4.854 1.00 97.12 123 GLY A N 1
ATOM 955 C CA . GLY A 1 123 ? -3.266 -6.798 6.249 1.00 97.12 123 GLY A CA 1
ATOM 956 C C . GLY A 1 123 ? -4.701 -7.261 6.446 1.00 97.12 123 GLY A C 1
ATOM 957 O O . GLY A 1 123 ? -5.478 -7.338 5.492 1.00 97.12 123 GLY A O 1
ATOM 958 N N . ASP A 1 124 ? -5.039 -7.534 7.696 1.00 97.50 124 ASP A N 1
ATOM 959 C CA . ASP A 1 124 ? -6.357 -7.986 8.114 1.00 97.50 124 ASP A CA 1
ATOM 960 C C . ASP A 1 124 ? -7.196 -6.785 8.534 1.00 97.50 124 ASP A C 1
ATOM 962 O O . ASP A 1 124 ? -6.755 -5.960 9.332 1.00 97.50 124 ASP A O 1
ATOM 966 N N . ILE A 1 125 ? -8.418 -6.678 8.026 1.00 97.31 125 ILE A N 1
ATOM 967 C CA . ILE A 1 125 ? -9.385 -5.700 8.518 1.00 97.31 125 ILE A CA 1
ATOM 968 C C . ILE A 1 125 ? -10.215 -6.397 9.583 1.00 97.31 125 ILE A C 1
ATOM 970 O O . ILE A 1 125 ? -10.927 -7.362 9.296 1.00 97.31 125 ILE A O 1
ATOM 974 N N . ILE A 1 126 ? -10.136 -5.894 10.810 1.00 97.31 126 ILE A N 1
ATOM 975 C CA . ILE A 1 126 ? -10.832 -6.477 11.952 1.00 97.31 126 ILE A CA 1
ATOM 976 C C . ILE A 1 126 ? -11.721 -5.448 12.642 1.00 97.31 126 ILE A C 1
ATOM 978 O O . ILE A 1 126 ? -11.432 -4.249 12.647 1.00 97.31 126 ILE A O 1
ATOM 982 N N . GLN A 1 127 ? -12.795 -5.930 13.258 1.00 97.81 127 GLN A N 1
ATOM 983 C CA . GLN A 1 127 ? -13.611 -5.167 14.189 1.00 97.81 127 GLN A CA 1
ATOM 984 C C . GLN A 1 127 ? -13.244 -5.565 15.618 1.00 97.81 127 GLN A C 1
ATOM 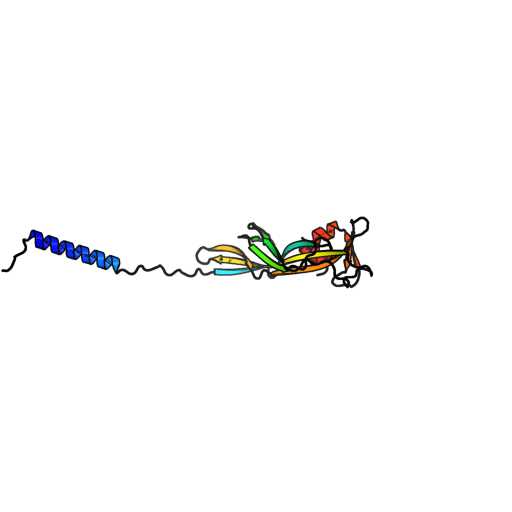986 O O . GLN A 1 127 ? -13.405 -6.717 16.023 1.00 97.81 127 GLN A O 1
ATOM 991 N N . VAL A 1 128 ? -12.787 -4.594 16.398 1.00 97.19 128 VAL A N 1
ATOM 992 C CA . VAL A 1 128 ? -12.530 -4.726 17.830 1.00 97.19 128 VAL A CA 1
ATOM 993 C C . VAL A 1 128 ? -13.718 -4.143 18.574 1.00 97.19 128 VAL A C 1
ATOM 995 O O . VAL A 1 128 ? -14.045 -2.972 18.411 1.00 97.19 128 VAL A O 1
ATOM 998 N N . THR A 1 129 ? -14.383 -4.961 19.384 1.00 97.06 129 THR A N 1
ATOM 999 C CA . THR A 1 129 ? -15.502 -4.531 20.225 1.00 97.06 129 THR A CA 1
ATOM 1000 C C . THR A 1 129 ? -15.068 -4.530 21.681 1.00 97.06 129 THR A C 1
ATOM 1002 O O . THR A 1 129 ? -14.699 -5.576 22.218 1.00 97.06 129 THR A O 1
ATOM 1005 N N . ASN A 1 130 ? -15.140 -3.375 22.338 1.00 95.31 130 ASN A N 1
ATOM 1006 C CA . ASN A 1 130 ? -14.990 -3.297 23.785 1.00 95.31 130 ASN A CA 1
ATOM 1007 C C . ASN A 1 130 ? -16.224 -3.943 24.437 1.00 95.31 130 ASN A C 1
ATOM 1009 O O . ASN A 1 130 ? -17.358 -3.531 24.184 1.00 95.31 130 ASN A O 1
ATOM 1013 N N . LYS A 1 131 ? -16.039 -4.988 25.251 1.00 92.94 131 LYS A N 1
ATOM 1014 C CA . LYS A 1 131 ? -17.171 -5.718 25.838 1.00 92.94 131 LYS A CA 1
ATOM 1015 C C . LYS A 1 131 ? -17.909 -4.913 26.905 1.00 92.94 131 LYS A C 1
ATOM 1017 O O . LYS A 1 131 ? -19.107 -5.161 27.080 1.00 92.94 131 LYS A O 1
ATOM 1022 N N . ASP A 1 132 ? -17.230 -3.971 27.553 1.00 91.94 132 ASP A N 1
ATOM 1023 C CA . ASP A 1 132 ? -17.775 -3.115 28.606 1.00 91.94 132 ASP A CA 1
ATOM 1024 C C . ASP A 1 132 ? -18.571 -1.948 28.009 1.00 91.94 132 ASP A C 1
ATOM 1026 O O . ASP A 1 132 ? -19.732 -1.748 28.363 1.00 91.94 132 ASP A O 1
ATOM 1030 N N . THR A 1 133 ? -17.982 -1.209 27.060 1.00 93.75 133 THR A N 1
ATOM 1031 C CA . THR A 1 133 ? -18.609 -0.013 26.458 1.00 93.75 133 THR A CA 1
ATOM 1032 C C . THR A 1 133 ? -19.465 -0.320 25.229 1.00 93.75 133 THR A C 1
ATOM 1034 O O . THR A 1 133 ? -20.252 0.523 24.805 1.00 93.75 133 THR A O 1
ATOM 1037 N N . LYS A 1 134 ? -19.333 -1.522 24.649 1.00 93.31 134 LYS A N 1
ATOM 1038 C CA . LYS A 1 134 ? -19.914 -1.928 23.351 1.00 93.31 134 LYS A CA 1
ATOM 1039 C C . LYS A 1 134 ? -19.444 -1.092 22.157 1.00 93.31 134 LYS A C 1
ATOM 1041 O O . LYS A 1 134 ? -19.985 -1.243 21.060 1.00 93.31 134 LYS A O 1
ATOM 1046 N N . GLU A 1 135 ? -18.432 -0.249 22.341 1.00 95.19 135 GLU A N 1
ATOM 1047 C CA . GLU A 1 135 ? -17.826 0.518 21.258 1.00 95.19 135 GLU A CA 1
ATOM 1048 C C . GLU A 1 135 ? -17.106 -0.411 20.286 1.00 95.19 135 GLU A C 1
ATOM 1050 O O . GLU A 1 135 ? -16.479 -1.395 20.685 1.00 95.19 135 GLU A O 1
ATOM 1055 N N . LYS A 1 136 ? -17.212 -0.080 18.999 1.00 96.12 136 LYS A N 1
ATOM 1056 C CA . LYS A 1 136 ? -16.635 -0.844 17.899 1.00 96.12 136 LYS A CA 1
ATOM 1057 C C . LYS A 1 136 ? -15.606 0.004 17.174 1.00 96.12 136 LYS A C 1
ATOM 1059 O O . LYS A 1 136 ? -15.914 1.104 16.719 1.00 96.12 136 LYS A O 1
ATOM 1064 N N . GLU A 1 137 ? -14.413 -0.543 17.011 1.00 96.94 137 GLU A N 1
ATOM 1065 C CA . GLU A 1 137 ? -13.357 0.032 16.191 1.00 96.94 137 GLU A CA 1
ATOM 1066 C C . GLU A 1 137 ? -13.044 -0.892 15.024 1.00 96.94 137 GLU A C 1
ATOM 1068 O O . GLU A 1 137 ? -12.839 -2.086 15.210 1.00 96.94 137 GLU A O 1
ATOM 1073 N N . ILE A 1 138 ? -12.955 -0.333 13.823 1.00 97.88 138 ILE A N 1
ATOM 1074 C CA . ILE A 1 138 ? -12.416 -1.024 12.658 1.00 97.88 138 ILE A CA 1
ATOM 1075 C C . ILE A 1 138 ? -10.949 -0.633 12.535 1.00 97.88 138 ILE A C 1
ATOM 1077 O O . ILE A 1 138 ? -10.630 0.555 12.402 1.00 97.88 138 ILE A O 1
ATOM 1081 N N . ILE A 1 139 ? -10.065 -1.626 12.587 1.00 96.94 139 ILE A N 1
ATOM 1082 C CA . ILE A 1 139 ? -8.613 -1.448 12.526 1.00 96.94 139 ILE A CA 1
ATOM 1083 C C . ILE A 1 139 ? -7.975 -2.409 11.522 1.00 96.94 139 ILE A C 1
ATOM 1085 O O . ILE A 1 139 ? -8.612 -3.356 11.066 1.00 96.94 139 ILE A O 1
ATOM 1089 N N . ILE A 1 140 ? -6.722 -2.128 11.162 1.00 97.31 140 ILE A N 1
ATOM 1090 C CA . ILE A 1 140 ? -5.897 -3.004 10.343 1.00 97.31 140 ILE A CA 1
ATOM 1091 C C . ILE A 1 140 ? -4.947 -3.721 11.300 1.00 97.31 140 ILE A C 1
ATOM 1093 O O . ILE A 1 140 ? -4.128 -3.067 11.941 1.00 97.31 140 ILE A O 1
ATOM 1097 N N . GLU A 1 141 ? -5.032 -5.039 11.374 1.00 96.19 141 GLU A N 1
ATOM 1098 C CA . GLU A 1 141 ? -4.075 -5.876 12.098 1.00 96.19 141 GLU A CA 1
ATOM 1099 C C . GLU A 1 141 ? -3.192 -6.652 11.125 1.00 96.19 141 GLU A C 1
ATOM 1101 O O . GLU A 1 141 ? -3.474 -6.734 9.928 1.00 96.19 141 GLU A O 1
ATOM 1106 N N . ASN A 1 142 ? -2.063 -7.164 11.625 1.00 95.56 142 ASN A N 1
ATOM 1107 C CA . ASN A 1 142 ? -1.076 -7.899 10.820 1.00 95.56 142 ASN A CA 1
ATOM 1108 C C . ASN A 1 142 ? -0.627 -7.145 9.548 1.00 95.56 142 ASN A C 1
ATOM 1110 O O . ASN A 1 142 ? -0.207 -7.739 8.553 1.00 95.56 142 ASN A O 1
ATOM 1114 N N . GLY A 1 143 ? -0.706 -5.811 9.581 1.00 96.50 143 GLY A N 1
ATOM 1115 C CA . GLY A 1 143 ? -0.400 -4.959 8.444 1.00 96.50 143 GLY A CA 1
ATOM 1116 C C . GLY A 1 143 ? 1.088 -4.981 8.106 1.00 96.50 143 GLY A C 1
ATOM 1117 O O . GLY A 1 143 ? 1.939 -4.666 8.940 1.00 96.50 143 GLY A O 1
ATOM 1118 N N . SER A 1 144 ? 1.418 -5.301 6.859 1.00 96.44 144 SER A N 1
ATOM 1119 C CA . SER A 1 144 ? 2.789 -5.302 6.358 1.00 96.44 144 SER A CA 1
ATOM 1120 C C . SER A 1 144 ? 2.899 -4.565 5.029 1.00 96.44 144 SER A C 1
ATOM 1122 O O . SER A 1 144 ? 2.016 -4.614 4.175 1.00 96.44 144 SER A O 1
ATOM 1124 N N . VAL A 1 145 ? 4.009 -3.847 4.855 1.00 96.69 145 VAL A N 1
ATOM 1125 C CA . VAL A 1 145 ? 4.310 -3.145 3.605 1.00 96.69 145 VAL A CA 1
ATOM 1126 C C . VAL A 1 145 ? 5.346 -3.950 2.831 1.00 96.69 145 VAL A C 1
ATOM 1128 O O . VAL A 1 145 ? 6.512 -4.072 3.226 1.00 96.69 145 VAL A O 1
ATOM 1131 N N . SER A 1 146 ? 4.908 -4.499 1.705 1.00 93.69 146 SER A N 1
ATOM 1132 C CA . SER A 1 146 ? 5.766 -5.127 0.704 1.00 93.69 146 SER A CA 1
ATOM 1133 C C . SER A 1 146 ? 6.126 -4.120 -0.388 1.00 93.69 146 SER A C 1
ATOM 1135 O O . SER A 1 146 ? 5.486 -3.076 -0.525 1.00 93.69 146 SER A O 1
ATOM 1137 N N . PHE A 1 147 ? 7.163 -4.409 -1.175 1.00 92.19 147 PHE A N 1
ATOM 1138 C CA . PHE A 1 147 ? 7.492 -3.595 -2.342 1.00 92.19 147 PHE A CA 1
ATOM 1139 C C . PHE A 1 147 ? 7.974 -4.453 -3.506 1.00 92.19 147 PHE A C 1
ATOM 1141 O O . PHE A 1 147 ? 8.541 -5.525 -3.308 1.00 92.19 147 PHE A O 1
ATOM 1148 N N . ALA A 1 148 ? 7.763 -3.951 -4.719 1.00 90.06 148 ALA A N 1
ATOM 1149 C CA . ALA A 1 148 ? 8.295 -4.519 -5.947 1.00 90.06 148 ALA A CA 1
ATOM 1150 C C . ALA A 1 148 ? 9.154 -3.491 -6.681 1.00 90.06 148 ALA A C 1
ATOM 1152 O O . ALA A 1 148 ? 8.842 -2.298 -6.685 1.00 90.06 148 ALA A O 1
ATOM 1153 N N . ARG A 1 149 ? 10.226 -3.985 -7.304 1.00 90.56 149 ARG A N 1
ATOM 1154 C CA . ARG A 1 149 ? 11.143 -3.230 -8.163 1.00 90.56 149 ARG A CA 1
ATOM 1155 C C . ARG A 1 149 ? 10.841 -3.582 -9.610 1.00 90.56 149 ARG A C 1
ATOM 1157 O O . ARG A 1 149 ? 10.886 -4.754 -9.972 1.00 90.56 149 ARG A O 1
ATOM 1164 N N . ILE A 1 150 ? 10.524 -2.579 -10.415 1.00 90.81 150 ILE A N 1
ATOM 1165 C CA . ILE A 1 150 ? 10.081 -2.754 -11.795 1.00 90.81 150 ILE A CA 1
ATOM 1166 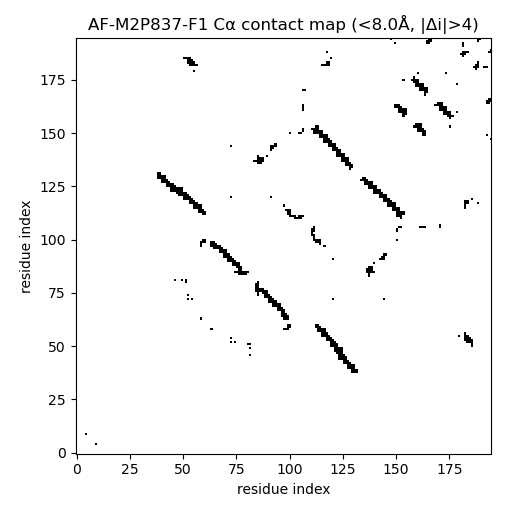C C . ILE A 1 150 ? 11.031 -1.950 -12.687 1.00 90.81 150 ILE A C 1
ATOM 1168 O O . ILE A 1 150 ? 10.826 -0.744 -12.865 1.00 90.81 150 ILE A O 1
ATOM 1172 N N . PRO A 1 151 ? 12.098 -2.571 -13.216 1.00 92.62 151 PRO A N 1
ATOM 1173 C CA . PRO A 1 151 ? 12.975 -1.903 -14.165 1.00 92.62 151 PRO A CA 1
ATOM 1174 C C . PRO A 1 151 ? 12.205 -1.602 -15.453 1.00 92.62 151 PRO A C 1
ATOM 1176 O O . PRO A 1 151 ? 11.425 -2.434 -15.928 1.00 92.62 151 PRO A O 1
ATOM 1179 N N . PHE A 1 152 ? 12.426 -0.416 -16.021 1.00 93.56 152 PHE A N 1
ATOM 1180 C CA . PHE A 1 152 ? 11.784 -0.004 -17.263 1.00 93.56 152 PHE A CA 1
ATOM 1181 C C . PHE A 1 152 ? 12.642 0.932 -18.121 1.00 93.56 152 PHE A C 1
ATOM 1183 O O . PHE A 1 152 ? 13.577 1.585 -17.648 1.00 93.56 152 PHE A O 1
ATOM 1190 N N . ILE A 1 153 ? 12.307 0.987 -19.410 1.00 94.69 153 ILE A N 1
ATOM 1191 C CA . ILE A 1 153 ? 12.863 1.930 -20.388 1.00 94.69 153 ILE A CA 1
ATOM 1192 C C . ILE A 1 153 ? 11.712 2.765 -20.940 1.00 94.69 153 ILE A C 1
ATOM 1194 O O .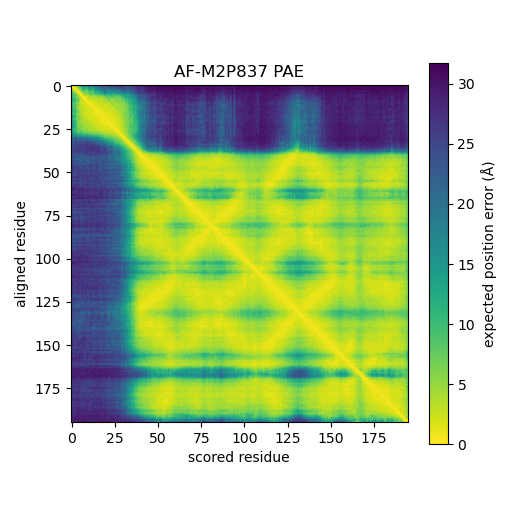 ILE A 1 153 ? 10.648 2.226 -21.234 1.00 94.69 153 ILE A O 1
ATOM 1198 N N . LEU A 1 154 ? 11.912 4.072 -21.089 1.00 93.94 154 LEU A N 1
ATOM 1199 C CA . LEU A 1 154 ? 10.954 4.943 -21.767 1.00 93.94 154 LEU A CA 1
ATOM 1200 C C . LEU A 1 154 ? 11.198 4.954 -23.279 1.00 93.94 154 LEU A C 1
ATOM 1202 O O . LEU A 1 154 ? 12.339 4.858 -23.727 1.00 93.94 154 LEU A O 1
ATOM 1206 N N . SER A 1 155 ? 10.127 5.092 -24.061 1.00 92.50 155 SER A N 1
ATOM 1207 C CA . SER A 1 155 ? 10.238 5.474 -25.472 1.00 92.50 155 SER A CA 1
ATOM 1208 C C . SER A 1 155 ? 10.902 6.847 -25.606 1.00 92.50 155 SER A C 1
ATOM 1210 O O . SER A 1 155 ? 10.845 7.661 -24.685 1.00 92.50 155 SER A O 1
ATOM 1212 N N . ASP A 1 156 ? 11.441 7.154 -26.786 1.00 89.75 156 ASP A N 1
ATOM 1213 C CA . ASP A 1 156 ? 12.030 8.473 -27.070 1.00 89.75 156 ASP A CA 1
ATOM 1214 C C . ASP A 1 156 ? 11.020 9.617 -26.865 1.00 89.75 156 ASP A C 1
ATOM 1216 O O . ASP A 1 156 ? 11.372 10.707 -26.422 1.00 89.75 156 ASP A O 1
ATOM 1220 N N . LYS A 1 157 ? 9.734 9.343 -27.129 1.00 89.94 157 LYS A N 1
ATOM 1221 C CA . LYS A 1 157 ? 8.608 10.266 -26.904 1.00 89.94 157 LYS A CA 1
ATOM 1222 C C . LYS A 1 157 ? 8.090 10.278 -25.456 1.00 89.94 157 LYS A C 1
ATOM 1224 O O . LYS A 1 157 ? 7.171 11.033 -25.157 1.00 89.94 157 LYS A O 1
ATOM 1229 N N . GLN A 1 158 ? 8.643 9.442 -24.573 1.00 88.94 158 GLN A N 1
ATOM 1230 C CA . GLN A 1 158 ? 8.304 9.308 -23.146 1.00 88.94 158 GLN A CA 1
ATOM 1231 C C . GLN A 1 158 ? 6.825 9.016 -22.830 1.00 88.94 158 GLN A C 1
ATOM 1233 O O . GLN A 1 158 ? 6.354 9.198 -21.707 1.00 88.94 158 GLN A O 1
ATOM 1238 N N . ASP A 1 159 ? 6.080 8.526 -23.812 1.00 93.00 159 ASP A N 1
ATOM 1239 C CA . ASP A 1 159 ? 4.665 8.179 -23.701 1.00 93.00 159 ASP A CA 1
ATOM 1240 C C . ASP A 1 159 ? 4.452 6.693 -23.366 1.00 93.00 159 ASP A C 1
ATOM 1242 O O . ASP A 1 159 ? 3.409 6.304 -22.829 1.00 93.00 159 ASP A O 1
ATOM 1246 N N . GLN A 1 160 ? 5.461 5.861 -23.640 1.00 93.81 160 GLN A N 1
ATOM 1247 C CA . GLN A 1 160 ? 5.452 4.420 -23.418 1.00 93.81 160 GLN A CA 1
ATOM 1248 C C . GLN A 1 160 ? 6.594 4.018 -22.491 1.00 93.81 160 GLN A C 1
ATOM 1250 O O . GLN A 1 160 ? 7.697 4.555 -22.569 1.00 93.81 160 GLN A O 1
ATOM 1255 N N . ALA A 1 161 ? 6.330 3.020 -21.660 1.00 93.50 161 ALA A N 1
ATOM 1256 C CA . ALA A 1 161 ? 7.314 2.310 -20.872 1.00 93.50 161 ALA A CA 1
ATOM 1257 C C . ALA A 1 161 ? 7.385 0.852 -21.339 1.00 93.50 161 ALA A C 1
ATOM 1259 O O . ALA A 1 161 ? 6.367 0.182 -21.526 1.00 93.50 161 ALA A O 1
ATOM 1260 N N . PHE A 1 162 ? 8.602 0.360 -21.510 1.00 93.25 162 PHE A N 1
ATOM 1261 C CA . PHE A 1 162 ? 8.911 -1.038 -21.751 1.00 93.25 162 PHE A CA 1
ATOM 1262 C C . PHE A 1 162 ? 9.331 -1.646 -20.420 1.00 93.25 162 PHE A C 1
ATOM 1264 O O . PHE A 1 162 ? 10.314 -1.200 -19.832 1.00 93.25 162 PHE A O 1
ATOM 1271 N N . ILE A 1 163 ? 8.565 -2.619 -19.933 1.00 90.44 163 ILE A N 1
ATOM 1272 C CA . ILE A 1 163 ? 8.792 -3.319 -18.662 1.00 90.44 163 ILE A CA 1
ATOM 1273 C C . ILE A 1 163 ? 9.024 -4.802 -18.934 1.00 90.44 163 ILE A C 1
ATOM 1275 O O . ILE A 1 163 ? 8.475 -5.349 -19.889 1.00 90.44 163 ILE A O 1
ATOM 1279 N N . LYS A 1 164 ? 9.779 -5.490 -18.081 1.00 83.50 164 LYS A N 1
ATOM 1280 C CA . LYS A 1 164 ? 9.842 -6.957 -18.121 1.00 83.50 164 LYS A CA 1
ATOM 1281 C C . LYS A 1 164 ? 8.667 -7.533 -17.333 1.00 83.50 164 LYS A C 1
ATOM 1283 O O . LYS A 1 164 ? 8.421 -7.095 -16.211 1.00 83.50 164 LYS A O 1
ATOM 1288 N N . GLY A 1 165 ? 7.931 -8.488 -17.902 1.00 69.06 165 GLY A N 1
ATOM 1289 C CA . GLY A 1 165 ? 6.887 -9.185 -17.146 1.00 69.06 165 GLY A CA 1
ATOM 1290 C C . GLY A 1 165 ? 7.493 -9.976 -15.981 1.00 69.06 165 GLY A C 1
ATOM 1291 O O . GLY A 1 165 ? 8.532 -10.611 -16.148 1.00 69.06 165 GLY A O 1
ATOM 1292 N N . ALA A 1 166 ? 6.851 -9.973 -14.811 1.00 67.19 166 ALA A N 1
ATOM 1293 C CA . ALA A 1 166 ? 7.341 -10.745 -13.666 1.00 67.19 166 ALA A CA 1
ATOM 1294 C C . ALA A 1 166 ? 7.275 -12.267 -13.916 1.00 67.19 166 ALA A C 1
ATOM 1296 O O . ALA A 1 166 ? 8.182 -12.996 -13.523 1.00 67.19 166 ALA A O 1
ATOM 1297 N N . LYS A 1 167 ? 6.242 -12.741 -14.632 1.00 65.31 167 LYS A N 1
ATOM 1298 C CA . LYS A 1 167 ? 6.019 -14.172 -14.933 1.00 65.31 167 LYS A CA 1
ATOM 1299 C C . LYS A 1 167 ? 6.567 -14.632 -16.282 1.00 65.31 167 LYS A C 1
ATOM 1301 O O . LYS A 1 167 ? 6.884 -15.803 -16.455 1.00 65.31 167 LYS A O 1
ATOM 1306 N N . SER A 1 168 ? 6.675 -13.726 -17.250 1.00 62.47 168 SER A N 1
ATOM 1307 C CA . SER A 1 168 ? 7.233 -14.021 -18.569 1.00 62.47 168 SER A CA 1
ATOM 1308 C C . SER A 1 168 ? 8.464 -13.163 -18.783 1.00 62.47 168 SER A C 1
ATOM 1310 O O . SER A 1 168 ? 8.364 -11.942 -18.713 1.00 62.47 168 SER A O 1
ATOM 1312 N N . SER A 1 169 ? 9.588 -13.764 -19.169 1.00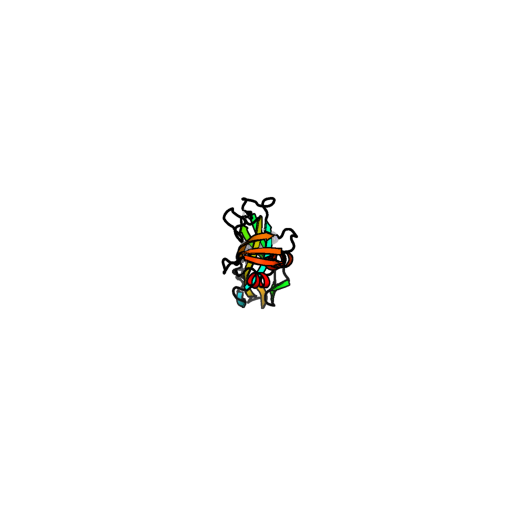 68.38 169 SER A N 1
ATOM 1313 C CA . SER A 1 169 ? 10.806 -13.040 -19.563 1.00 68.38 169 SER A CA 1
ATOM 1314 C C . SER A 1 169 ? 10.613 -12.065 -20.738 1.00 68.38 169 SER A C 1
ATOM 1316 O O . SER A 1 169 ? 11.545 -11.335 -21.069 1.00 68.38 169 SER A O 1
ATOM 1318 N N . LYS A 1 170 ? 9.418 -12.041 -21.345 1.00 81.12 170 LYS A N 1
ATOM 1319 C CA . LYS A 1 170 ? 9.005 -11.134 -22.413 1.00 81.12 170 LYS A CA 1
ATOM 1320 C C . LYS A 1 170 ? 8.852 -9.696 -21.917 1.00 81.12 170 LYS A C 1
ATOM 1322 O O . LYS A 1 170 ? 8.292 -9.430 -20.848 1.00 81.12 170 LYS A O 1
ATOM 1327 N N . THR A 1 171 ? 9.287 -8.775 -22.762 1.00 86.75 171 THR A N 1
ATOM 1328 C CA . THR A 1 171 ? 9.064 -7.343 -22.595 1.00 86.75 171 THR A CA 1
ATOM 1329 C C . THR A 1 171 ? 7.615 -6.998 -22.919 1.00 86.75 171 THR A C 1
ATOM 1331 O O . THR A 1 171 ? 7.056 -7.440 -23.924 1.00 86.75 171 THR A O 1
ATOM 1334 N N . LYS A 1 172 ? 6.993 -6.198 -22.056 1.00 88.94 172 LYS A N 1
ATOM 1335 C CA . LYS A 1 172 ? 5.658 -5.635 -22.232 1.00 88.94 172 LYS A CA 1
ATOM 1336 C C . LYS A 1 172 ? 5.784 -4.142 -22.494 1.00 88.94 172 LYS A C 1
ATOM 1338 O O . LYS A 1 172 ? 6.494 -3.434 -21.784 1.00 88.94 172 LYS A O 1
ATOM 1343 N N . LYS A 1 173 ? 5.043 -3.661 -23.486 1.00 90.62 173 LYS A N 1
ATOM 1344 C CA . LYS A 1 173 ? 4.883 -2.234 -23.759 1.00 90.6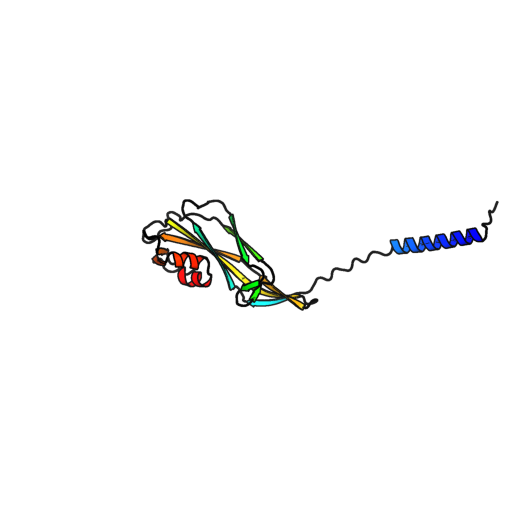2 173 LYS A CA 1
ATOM 1345 C C . LYS A 1 173 ? 3.611 -1.739 -23.078 1.00 90.62 173 LYS A C 1
ATOM 1347 O O . LYS A 1 173 ? 2.535 -2.276 -23.327 1.00 90.62 173 LYS A O 1
ATOM 1352 N N . VAL A 1 174 ? 3.732 -0.721 -22.234 1.00 91.44 174 VAL A N 1
ATOM 1353 C CA . VAL A 1 174 ? 2.608 -0.093 -21.528 1.00 91.44 174 VAL A CA 1
ATOM 1354 C C . VAL A 1 174 ? 2.688 1.422 -21.660 1.00 91.44 174 VAL A C 1
ATOM 1356 O O . VAL A 1 174 ? 3.770 1.983 -21.802 1.00 91.44 174 VAL A O 1
ATOM 1359 N N . SER A 1 175 ? 1.554 2.115 -21.572 1.00 93.81 175 SER A N 1
ATOM 1360 C CA . SER A 1 175 ? 1.576 3.577 -21.464 1.00 93.81 175 SER A CA 1
ATOM 1361 C C . SER A 1 175 ? 2.286 3.997 -20.174 1.00 93.81 175 SER A C 1
ATOM 1363 O O . SER A 1 175 ? 2.017 3.444 -19.104 1.00 93.81 175 SER A O 1
ATOM 1365 N N . TYR A 1 176 ? 3.138 5.020 -20.249 1.00 94.19 176 TYR A N 1
ATOM 1366 C CA . TYR A 1 176 ? 3.831 5.542 -19.074 1.00 94.19 176 TYR A CA 1
ATOM 1367 C C . TYR A 1 176 ? 2.860 6.119 -18.030 1.00 94.19 176 TYR A C 1
ATOM 1369 O O . TYR A 1 176 ? 3.046 5.945 -16.824 1.00 94.19 176 TYR A O 1
ATOM 1377 N N . ALA A 1 177 ? 1.767 6.747 -18.474 1.00 93.75 177 ALA A N 1
ATOM 1378 C CA . ALA A 1 177 ? 0.709 7.216 -17.581 1.00 93.75 177 ALA A CA 1
ATOM 1379 C C . ALA A 1 177 ? 0.061 6.051 -16.820 1.00 93.75 177 ALA A C 1
ATOM 1381 O O . ALA A 1 177 ? -0.117 6.122 -15.604 1.00 93.75 177 ALA A O 1
ATOM 1382 N N . ARG A 1 178 ? -0.213 4.947 -17.523 1.00 91.62 178 ARG A N 1
ATOM 1383 C CA . ARG A 1 178 ? -0.770 3.736 -16.918 1.00 91.62 178 ARG A CA 1
ATOM 1384 C C . ARG A 1 178 ? 0.203 3.097 -15.927 1.00 91.62 178 ARG A C 1
ATOM 1386 O O . ARG A 1 178 ? -0.239 2.675 -14.865 1.00 91.62 178 ARG A O 1
ATOM 1393 N N . LEU A 1 179 ? 1.508 3.106 -16.217 1.00 92.50 179 LEU A N 1
ATOM 1394 C CA . LEU A 1 179 ? 2.532 2.637 -15.279 1.00 92.50 179 LEU A CA 1
ATOM 1395 C C . LEU A 1 179 ? 2.532 3.443 -13.974 1.00 92.50 179 LEU A C 1
ATOM 1397 O O . LEU A 1 179 ? 2.502 2.859 -12.894 1.00 92.50 179 LEU A O 1
ATOM 1401 N N . LYS A 1 180 ? 2.496 4.778 -14.066 1.00 93.69 180 LYS A N 1
ATOM 1402 C CA . LYS A 1 180 ? 2.434 5.668 -12.893 1.00 93.69 180 LYS A CA 1
ATOM 1403 C C . LYS A 1 180 ? 1.195 5.440 -12.025 1.00 93.69 180 LYS A C 1
ATOM 1405 O O . LYS A 1 180 ? 1.285 5.582 -10.809 1.00 93.69 180 LYS A O 1
ATOM 1410 N N . LEU A 1 181 ? 0.059 5.115 -12.641 1.00 93.19 181 LEU A N 1
ATOM 1411 C CA . LEU A 1 181 ? -1.168 4.776 -11.919 1.00 93.19 181 LEU A CA 1
ATOM 1412 C C . LEU A 1 181 ? -1.059 3.400 -11.265 1.00 93.19 181 LEU A C 1
ATOM 1414 O O . LEU A 1 181 ? -1.321 3.265 -10.076 1.00 93.19 181 LEU A O 1
ATOM 1418 N N . ALA A 1 182 ? -0.605 2.395 -12.012 1.00 91.50 182 ALA A N 1
ATOM 1419 C CA . ALA A 1 182 ? -0.544 1.023 -11.531 1.00 91.50 182 ALA A CA 1
ATOM 1420 C C . ALA A 1 182 ? 0.369 0.843 -10.314 1.00 91.50 182 ALA A C 1
ATOM 1422 O O . ALA A 1 182 ? 0.060 0.047 -9.441 1.00 91.50 182 ALA A O 1
ATOM 1423 N N . ILE A 1 183 ? 1.466 1.597 -10.196 1.00 92.81 183 ILE A N 1
ATOM 1424 C CA . ILE A 1 183 ? 2.327 1.503 -9.004 1.00 92.81 183 ILE A CA 1
ATOM 1425 C C . ILE A 1 183 ? 1.685 2.092 -7.739 1.00 92.81 183 ILE A C 1
ATOM 1427 O O . ILE A 1 183 ? 2.204 1.855 -6.651 1.00 92.81 183 ILE A O 1
ATOM 1431 N N . LYS A 1 184 ? 0.577 2.834 -7.879 1.00 93.12 184 LYS A N 1
ATOM 1432 C CA . LYS A 1 184 ? -0.183 3.491 -6.802 1.00 93.12 184 LYS A CA 1
ATOM 1433 C C . LYS A 1 184 ? -1.574 2.891 -6.583 1.00 93.12 184 LYS A C 1
ATOM 1435 O O . LYS A 1 184 ? -2.303 3.372 -5.725 1.00 93.12 184 LYS A O 1
ATOM 1440 N N . ASP A 1 185 ? -1.942 1.860 -7.335 1.00 90.94 185 ASP A N 1
ATOM 1441 C CA . ASP A 1 185 ? -3.262 1.237 -7.270 1.00 90.94 185 ASP A CA 1
ATOM 1442 C C . ASP A 1 185 ? -3.109 -0.285 -7.105 1.00 90.94 185 ASP A C 1
ATOM 1444 O O . ASP A 1 185 ? -2.486 -0.924 -7.959 1.00 90.94 185 ASP A O 1
ATOM 1448 N N . PRO A 1 186 ? -3.646 -0.891 -6.029 1.00 89.50 186 PRO A N 1
ATOM 1449 C CA . PRO A 1 186 ? -3.452 -2.316 -5.772 1.00 89.50 186 PRO A CA 1
ATOM 1450 C C . PRO A 1 186 ? -3.984 -3.246 -6.876 1.00 89.50 186 PRO A C 1
ATOM 1452 O O . PRO A 1 186 ? -3.354 -4.256 -7.198 1.00 89.50 186 PRO A O 1
ATOM 1455 N N . LEU A 1 187 ? -5.115 -2.902 -7.498 1.00 87.50 187 LEU A N 1
ATOM 1456 C CA . LEU A 1 187 ? -5.764 -3.730 -8.519 1.00 87.50 187 LEU A CA 1
ATOM 1457 C C . LEU A 1 187 ? -5.032 -3.625 -9.862 1.00 87.50 187 LEU A C 1
ATOM 1459 O O . LEU A 1 187 ? -4.736 -4.632 -10.517 1.00 87.50 187 LEU A O 1
ATOM 1463 N N . LEU A 1 188 ? -4.688 -2.403 -10.270 1.00 84.94 188 LEU A N 1
ATOM 1464 C CA . LEU A 1 188 ? -3.929 -2.163 -11.496 1.00 84.94 188 LEU A CA 1
ATOM 1465 C C . LEU A 1 188 ? -2.512 -2.735 -11.401 1.00 84.94 188 LEU A C 1
ATOM 1467 O O . LEU A 1 188 ? -1.987 -3.236 -12.398 1.00 84.94 188 LEU A O 1
ATOM 1471 N N . ARG A 1 189 ? -1.905 -2.720 -10.209 1.00 81.94 189 ARG A N 1
ATOM 1472 C CA . ARG A 1 189 ? -0.607 -3.353 -9.952 1.00 81.94 189 ARG A CA 1
ATOM 1473 C C . ARG A 1 189 ? -0.623 -4.835 -10.310 1.00 81.94 189 ARG A C 1
ATOM 1475 O O . ARG A 1 189 ? 0.218 -5.272 -11.095 1.00 81.94 189 ARG A O 1
ATOM 1482 N N . LYS A 1 190 ? -1.591 -5.586 -9.771 1.00 81.50 190 LYS A N 1
ATOM 1483 C CA . LYS A 1 190 ? -1.734 -7.036 -9.994 1.00 81.50 190 LYS A CA 1
ATOM 1484 C C . LYS A 1 190 ? -1.894 -7.379 -11.472 1.00 81.50 190 LYS A C 1
ATOM 1486 O O . LYS A 1 190 ? -1.234 -8.281 -11.973 1.00 81.50 190 LYS A O 1
ATOM 1491 N N . THR A 1 191 ? -2.735 -6.631 -12.181 1.00 77.31 191 THR A N 1
ATOM 1492 C CA . THR A 1 191 ? -3.061 -6.913 -13.590 1.00 77.31 191 THR A CA 1
ATOM 1493 C C . THR A 1 191 ? -1.967 -6.509 -14.578 1.00 77.31 191 THR A C 1
ATOM 1495 O O . THR A 1 191 ? -1.862 -7.099 -15.651 1.00 77.31 191 THR A O 1
ATOM 1498 N N . MET A 1 192 ? -1.165 -5.489 -14.260 1.00 72.00 192 MET A N 1
ATOM 1499 C CA . MET A 1 192 ? -0.192 -4.934 -15.206 1.00 72.00 192 MET A CA 1
ATOM 1500 C C . MET A 1 192 ? 1.237 -5.430 -14.957 1.00 72.00 192 MET A C 1
ATOM 1502 O O . MET A 1 192 ? 2.000 -5.602 -15.909 1.00 72.00 192 MET A O 1
ATOM 1506 N N . ILE A 1 193 ? 1.608 -5.640 -13.693 1.00 68.50 193 ILE A N 1
ATOM 1507 C CA . ILE A 1 193 ? 2.992 -5.922 -13.291 1.00 68.50 193 ILE A CA 1
ATOM 1508 C C . ILE A 1 193 ? 3.203 -7.435 -13.053 1.00 68.50 193 ILE A C 1
ATOM 1510 O O . ILE A 1 193 ? 4.342 -7.894 -13.043 1.00 68.50 193 ILE A O 1
ATOM 1514 N N . ASP A 1 194 ? 2.124 -8.232 -12.990 1.00 62.78 194 ASP A N 1
ATOM 1515 C CA . ASP A 1 194 ? 2.123 -9.688 -12.742 1.00 62.78 194 ASP A CA 1
ATOM 1516 C C . ASP A 1 194 ? 2.887 -10.118 -11.473 1.00 62.78 194 ASP A C 1
ATOM 1518 O O . ASP A 1 194 ? 3.481 -11.200 -11.457 1.00 62.78 194 ASP A O 1
ATOM 1522 N N . ILE A 1 195 ? 2.906 -9.281 -10.430 1.00 52.78 195 ILE A N 1
ATOM 1523 C CA . ILE A 1 195 ? 3.546 -9.610 -9.142 1.00 52.78 195 ILE A CA 1
ATOM 1524 C C . ILE A 1 195 ? 2.690 -10.629 -8.392 1.00 52.78 195 ILE A C 1
ATOM 1526 O O . ILE A 1 195 ? 1.458 -10.411 -8.325 1.00 52.78 195 ILE A O 1
#

Mean predicted aligned error: 11.15 Å

Secondary structure (DSSP, 8-state):
------HHHHHHHHHHHHHHHHHHHHHHS-----------EEEEEEEEEEEEEEEEEEEETTT--SSEEEEEEEEPTT-EETTEE-SS-EEEEEEEE-PPPPTT-EETTEE--EEEEEEEEEEEEEEEEETTT--EEEEEEEEEEEEEEEEEEE-TTSSEEEEE-SSSSSEEEEEHHHHHHHTT-HHHHHHHH--

Sequence (195 aa):
MNMKLTRKASVLLFCSVIVLVVLISYLLIPKVTPEKKTAEYQYEMLLENMDIKASGEIITGSNASAKYIAYKITVSQGELMGGYKLSKTQTFVKTVQLTAPKNNEMIDNKQATHMAYSFLLTGDIIQVTNKDTKEKEIIIENGSVSFARIPFILSDKQDQAFIKGAKSSKTKKVSYARLKLAIKDPLLRKTMIDI

Organism: NCBI:txid999415